Protein AF-A0A2U8I4W7-F1 (afdb_monomer)

Secondary structure (DSSP, 8-state):
--------------TTTTS---TT-TTPPTTPEEEEEEPPPP-PPP----SS---------EEEEEE------------HHHHHHHHTTT-HHHHHHHHHHHHHHHHHHHHHHHHHHGGGG-SEE-S-TTSPTT-STT--HHHHHHHHHHHHTT--SSS-EEEE-HHHHHHHHHH-GGGG-HHHHS-SHHHHT----EETTEEEEE-S-PPEE-----BSEEE--TT-B-TT--EEEEES-BS---TT-EEEETT---EEEEEEE-SSEEEEPTT--SS-B-TTPEEEE---EE--EE-

pLDDT: mean 70.66, std 13.94, range [36.38, 92.31]

Nearest PDB structures (foldseek):
  5l35-assembly1_A  TM=6.860E-01  e=3.689E-09  Lederbergvirus Sf6
  8e16-assembly1_I  TM=5.896E-01  e=6.951E-08  Mycobacterium virus Che8
  8eld-assembly1_A  TM=4.792E-01  e=1.246E-02  Shigella phage Buco

Organism: NCBI:txid1878942

Foldseek 3Di:
DDPDPDDPDAFFQFLVVLDDDDPPPPDDDAFDWDWDWDFDDDDDDDDDDDPDDDPPPDTDTDTDTDGNHDDDFDDDDDDPVNCVVVVVVVCSVVVSVVSVVVRVRVVSLVVSLVSLVCLLQDWFDDDAAPDQPLQAALDPVSVVVVVVVCVVVVHDLAAKEWEHEPRNLCSCLPRNCQCCPCVRVVDNCCVPVVQDQDDPNYGYGYGPSWDKDFFWPKDFKFFADAVFAAAQDFKTFIADIDTDGARQWWKDWPPDPTIWGFSGDDRTITGTHPSHHPHTGHGRTTMDTSGIHTDIDMD

Solvent-accessible surface area (backbone atoms only — not comparable to full-atom values): 17692 Å² total; per-residue (Å²): 136,88,91,69,93,73,75,86,78,75,80,49,64,22,51,65,81,60,51,90,77,75,87,81,71,76,83,69,55,86,74,34,74,46,72,45,81,42,80,61,86,83,81,89,74,84,88,73,94,65,100,62,82,78,91,74,82,81,73,75,72,44,66,48,74,46,61,50,85,79,87,87,81,72,89,86,86,83,55,75,65,57,49,53,64,40,42,79,72,72,44,41,71,56,54,53,52,51,50,50,52,49,39,52,46,54,53,53,52,49,52,22,32,54,58,35,62,51,58,47,74,38,39,65,61,83,86,55,56,78,55,64,57,45,74,51,70,71,52,62,58,71,58,54,52,54,48,48,56,37,54,78,70,66,49,76,88,67,84,28,27,33,32,34,36,68,68,32,49,47,23,45,77,73,32,36,62,63,60,58,36,44,92,76,51,76,46,59,52,47,69,76,69,67,51,65,60,73,54,101,66,27,42,50,30,51,21,71,35,50,39,71,45,80,41,56,65,40,44,66,28,22,31,60,38,93,89,36,48,50,60,48,50,34,77,44,38,32,39,89,44,45,74,42,63,44,64,51,28,46,39,32,42,67,97,51,93,64,39,37,21,22,53,38,52,58,95,48,34,40,28,42,23,68,75,32,36,88,56,67,40,56,52,65,33,44,46,41,63,62,55,43,38,69,55,61,49,74,85

Sequence (299 aa):
MYTALDSVSREQVGFIPAVARNSKAEAAALDQNITAPVAPIDKTVDIVPGPTAAGSAEQTISTVEVKISKSKMAPVQWNGEEQLAVGSAGTYNLLLADQFKQAFRALANAVDRDLGALYTGSARAVGKAGSTPFGVKEDLADFADARRVLEDNGAPTTDLQMVLGSAAISNIRGKQSVLFKVNEAGSEALLREGTIGRIEGFNLHNSAGIKRVTAGTGSGFLVNKAGGYQIGDQLIAVDTGSGTINRGDIVTFTGDTHQYVVAAASASTITLSAPGLLQDLADNTAVTLVGHYGCSRIN

Mean predicted aligned error: 13.29 Å

Radius of gyration: 24.77 Å; Cα contacts (8 Å, |Δi|>4): 488; chains: 1; bounding box: 86×57×62 Å

Structure (mmCIF, N/CA/C/O backbone):
data_AF-A0A2U8I4W7-F1
#
_entry.id   AF-A0A2U8I4W7-F1
#
loop_
_atom_site.group_PDB
_atom_site.id
_atom_site.type_symbol
_atom_site.label_atom_id
_atom_site.label_alt_id
_atom_site.label_comp_id
_atom_site.label_asym_id
_atom_site.label_entity_id
_atom_site.label_seq_id
_atom_site.pdbx_PDB_ins_code
_atom_site.Cartn_x
_atom_site.Cartn_y
_atom_site.Cartn_z
_atom_site.occupancy
_atom_site.B_iso_or_equiv
_atom_site.auth_seq_id
_atom_site.auth_comp_id
_atom_site.auth_asym_id
_atom_site.auth_atom_id
_atom_site.pdbx_PDB_model_num
ATOM 1 N N . MET A 1 1 ? -28.029 -0.744 36.571 1.00 40.97 1 MET A N 1
ATOM 2 C CA . MET A 1 1 ? -27.186 -1.485 35.606 1.00 40.97 1 MET A CA 1
ATOM 3 C C . MET A 1 1 ? -28.063 -1.813 34.404 1.00 40.97 1 MET A C 1
ATOM 5 O O . MET A 1 1 ? -29.118 -2.383 34.629 1.00 40.97 1 MET A O 1
ATOM 9 N N . TYR A 1 2 ? -27.649 -1.397 33.198 1.00 40.69 2 TYR A N 1
ATOM 10 C CA . TYR A 1 2 ? -28.383 -1.394 31.910 1.00 40.69 2 TYR A CA 1
ATOM 11 C C . TYR A 1 2 ? -29.513 -0.355 31.756 1.00 40.69 2 TYR A C 1
ATOM 13 O O . TYR A 1 2 ? -30.685 -0.666 31.918 1.00 40.69 2 TYR A O 1
ATOM 21 N N . THR A 1 3 ? -29.159 0.882 31.388 1.00 39.00 3 THR A N 1
ATOM 22 C CA . THR A 1 3 ? -30.110 1.926 30.931 1.00 39.00 3 THR A CA 1
ATOM 23 C C . THR A 1 3 ? -29.697 2.613 29.620 1.00 39.00 3 THR A C 1
ATOM 25 O O . THR A 1 3 ? -30.318 3.594 29.229 1.00 39.00 3 THR A O 1
ATOM 28 N N . ALA A 1 4 ? -28.695 2.096 28.900 1.00 36.38 4 ALA A N 1
ATOM 29 C CA . ALA A 1 4 ? -28.370 2.546 27.545 1.00 36.38 4 ALA A CA 1
ATOM 30 C C . ALA A 1 4 ? -28.586 1.380 26.573 1.00 36.38 4 ALA A C 1
ATOM 32 O O . ALA A 1 4 ? -27.904 0.361 26.668 1.00 36.38 4 ALA A O 1
ATOM 33 N N . LEU A 1 5 ? -29.576 1.522 25.688 1.00 48.53 5 LEU A N 1
ATOM 34 C CA . LEU A 1 5 ? -29.870 0.571 24.610 1.00 48.53 5 LEU A CA 1
ATOM 35 C C . LEU A 1 5 ? -28.950 0.788 23.392 1.00 48.53 5 LEU A C 1
ATOM 37 O O . LEU A 1 5 ? -28.883 -0.068 22.516 1.00 48.53 5 LEU A O 1
ATOM 41 N N . ASP A 1 6 ? -28.232 1.915 23.353 1.00 42.38 6 ASP A N 1
ATOM 42 C CA . ASP A 1 6 ? -27.241 2.230 22.330 1.00 42.38 6 ASP A CA 1
ATOM 43 C C . ASP A 1 6 ? -25.829 1.946 22.861 1.00 42.38 6 ASP A C 1
ATOM 45 O O . ASP A 1 6 ? -25.318 2.613 23.764 1.00 42.38 6 ASP A O 1
ATOM 49 N N . SER A 1 7 ? -25.196 0.908 22.319 1.00 55.62 7 SER A N 1
ATOM 50 C CA . SER A 1 7 ? -23.764 0.700 22.482 1.00 55.62 7 SER A CA 1
ATOM 51 C C . SER A 1 7 ? -23.064 1.292 21.268 1.00 55.62 7 SER A C 1
ATOM 53 O O . SER A 1 7 ? -23.144 0.737 20.169 1.00 55.62 7 SER A O 1
ATOM 55 N N . VAL A 1 8 ? -22.323 2.380 21.476 1.00 55.31 8 VAL A N 1
ATOM 56 C CA . VAL A 1 8 ? -21.451 2.947 20.446 1.00 55.31 8 VAL A CA 1
ATOM 57 C C . VAL A 1 8 ? -20.443 1.884 20.010 1.00 55.31 8 VAL A C 1
ATOM 59 O O . VAL A 1 8 ? -19.462 1.606 20.701 1.00 55.31 8 VAL A O 1
ATOM 62 N N . SER A 1 9 ? -20.704 1.269 18.856 1.00 55.84 9 SER A N 1
ATOM 63 C CA . SER A 1 9 ? -19.792 0.302 18.246 1.00 55.84 9 SER A CA 1
ATOM 64 C C . SER A 1 9 ? -18.458 0.981 17.924 1.00 55.84 9 SER A C 1
ATOM 66 O O . SER A 1 9 ? -18.394 2.202 17.786 1.00 55.84 9 SER A O 1
ATOM 68 N N . ARG A 1 10 ? -17.370 0.224 17.811 1.00 55.88 10 ARG A N 1
ATOM 69 C CA . ARG A 1 10 ? -16.065 0.743 17.386 1.00 55.88 10 ARG A CA 1
ATOM 70 C C . ARG A 1 10 ? -15.630 -0.020 16.150 1.00 55.88 10 ARG A C 1
ATOM 72 O O . ARG A 1 10 ? -15.752 -1.239 16.099 1.00 55.88 10 ARG A O 1
ATOM 79 N N . GLU A 1 11 ? -15.133 0.709 15.159 1.00 70.25 11 GLU A N 1
ATOM 80 C CA . GLU A 1 11 ? -14.482 0.085 14.012 1.00 70.25 11 GLU A CA 1
ATOM 81 C C . GLU A 1 11 ? -13.153 -0.543 14.427 1.00 70.25 11 GLU A C 1
ATOM 83 O O . GLU A 1 11 ? -12.526 -0.145 15.413 1.00 70.25 11 GLU A O 1
ATOM 88 N N . GLN A 1 12 ? -12.735 -1.550 13.666 1.00 72.00 12 GLN A N 1
ATOM 89 C CA . GLN A 1 12 ? -11.459 -2.212 13.878 1.00 72.00 12 GLN A CA 1
ATOM 90 C C . GLN A 1 12 ? -10.326 -1.297 13.400 1.00 72.00 12 GLN A C 1
ATOM 92 O O . GLN A 1 12 ? -10.304 -0.901 12.235 1.00 72.00 12 GLN A O 1
ATOM 97 N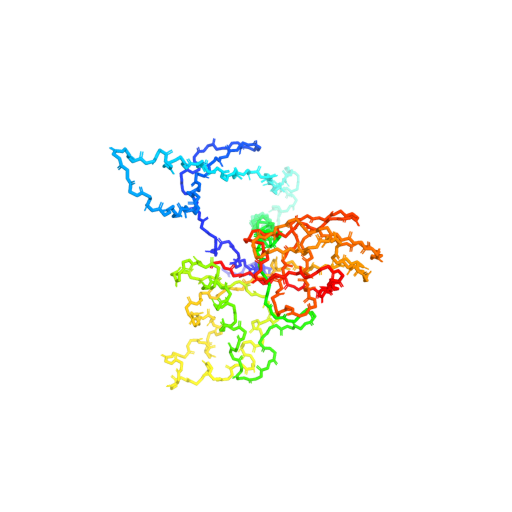 N . VAL A 1 13 ? -9.412 -0.965 14.316 1.00 68.25 13 VAL A N 1
ATOM 98 C CA . VAL A 1 13 ? -8.266 -0.067 14.099 1.00 68.25 13 VAL A CA 1
ATOM 99 C C . VAL A 1 13 ? -6.959 -0.855 14.175 1.00 68.25 13 VAL A C 1
ATOM 101 O O . VAL A 1 13 ? -6.286 -0.910 15.203 1.00 68.25 13 VAL A O 1
ATOM 104 N N . GLY A 1 14 ? -6.652 -1.560 13.090 1.00 63.97 14 GLY A N 1
ATOM 105 C CA . GLY A 1 14 ? -5.500 -2.456 12.996 1.00 63.97 14 GLY A CA 1
ATOM 106 C C . GLY A 1 14 ? -4.181 -1.770 12.643 1.00 63.97 14 GLY A C 1
ATOM 107 O O . GLY A 1 14 ? -3.133 -2.351 12.901 1.00 63.97 14 GLY A O 1
ATOM 108 N N . PHE A 1 15 ? -4.196 -0.549 12.092 1.00 67.62 15 PHE A N 1
ATOM 109 C CA . PHE A 1 15 ? -2.955 0.134 11.703 1.00 67.62 15 PHE A CA 1
ATOM 110 C C . PHE A 1 15 ? -2.235 0.766 12.894 1.00 67.62 15 PHE A C 1
ATOM 112 O O . PHE A 1 15 ? -1.010 0.792 12.919 1.00 67.62 15 PHE A O 1
ATOM 119 N N . ILE A 1 16 ? -2.978 1.257 13.890 1.00 72.12 16 ILE A N 1
ATOM 120 C CA . ILE A 1 16 ? -2.414 1.909 15.084 1.00 72.12 16 ILE A CA 1
ATOM 121 C C . ILE A 1 16 ? -1.454 0.997 15.876 1.00 72.12 16 ILE A C 1
ATOM 123 O O . ILE A 1 16 ? -0.369 1.466 16.215 1.00 72.12 16 ILE A O 1
ATOM 127 N N . PRO A 1 17 ? -1.788 -0.272 16.191 1.00 68.50 17 PRO A N 1
ATOM 128 C CA . PRO A 1 17 ? -0.852 -1.155 16.892 1.00 68.50 17 PRO A CA 1
ATOM 129 C C . PRO A 1 17 ? 0.301 -1.652 16.006 1.00 68.50 17 PRO A C 1
ATOM 131 O O . PRO A 1 17 ? 1.320 -2.076 16.538 1.00 68.50 17 PRO A O 1
ATOM 134 N N . ALA A 1 18 ? 0.155 -1.594 14.680 1.00 61.97 18 ALA A N 1
ATOM 135 C CA . ALA A 1 18 ? 1.111 -2.154 13.724 1.00 61.97 18 ALA A CA 1
ATOM 136 C C . ALA A 1 18 ? 2.263 -1.198 13.351 1.00 61.97 18 ALA A C 1
ATOM 138 O O . ALA A 1 18 ? 3.123 -1.559 12.549 1.00 61.97 18 ALA A O 1
ATOM 139 N N . VAL A 1 19 ? 2.285 0.027 13.888 1.00 63.94 19 VAL A N 1
ATOM 140 C CA . VAL A 1 19 ? 3.327 1.023 13.595 1.00 63.94 19 VAL A CA 1
ATOM 141 C C . VAL A 1 19 ? 4.278 1.218 14.772 1.00 63.94 19 VAL A C 1
ATOM 143 O O . VAL A 1 19 ? 3.863 1.315 15.927 1.00 63.94 19 VAL A O 1
ATOM 146 N N . ALA A 1 20 ? 5.572 1.338 14.472 1.00 62.62 20 ALA A N 1
ATOM 147 C CA . ALA A 1 20 ? 6.575 1.682 15.469 1.00 62.62 20 ALA A CA 1
ATOM 148 C C . ALA A 1 20 ? 6.351 3.115 15.976 1.00 62.62 20 ALA A C 1
ATOM 150 O O . ALA A 1 20 ? 6.244 4.066 15.197 1.00 62.62 20 ALA A O 1
ATOM 151 N N . ARG A 1 21 ? 6.300 3.282 17.299 1.00 58.09 21 ARG A N 1
ATOM 152 C CA . ARG A 1 21 ? 6.176 4.590 17.944 1.00 58.09 21 ARG A CA 1
ATOM 153 C C . ARG A 1 21 ? 7.542 5.036 18.445 1.00 58.09 21 ARG A C 1
ATOM 155 O O . ARG A 1 21 ? 8.147 4.363 19.272 1.00 58.09 21 ARG A O 1
ATOM 162 N N . ASN A 1 22 ? 8.001 6.201 17.997 1.00 51.44 22 ASN A N 1
ATOM 163 C CA . ASN A 1 22 ? 9.161 6.834 18.611 1.00 51.44 22 ASN A CA 1
ATOM 164 C C . ASN A 1 22 ? 8.732 7.562 19.896 1.00 51.44 22 ASN A C 1
ATOM 166 O O . ASN A 1 22 ? 8.016 8.562 19.850 1.00 51.44 22 ASN A O 1
ATOM 170 N N . SER A 1 23 ? 9.164 7.044 21.045 1.00 48.84 23 SER A N 1
ATOM 171 C CA . SER A 1 23 ? 8.833 7.574 22.374 1.00 48.84 23 SER A CA 1
ATOM 172 C C . SER A 1 23 ? 9.604 8.847 22.752 1.00 48.84 23 SER A C 1
ATOM 174 O O . SER A 1 23 ? 9.233 9.484 23.728 1.00 48.84 23 SER A O 1
ATOM 176 N N . LYS A 1 24 ? 10.648 9.232 21.998 1.00 45.81 24 LYS A N 1
ATOM 177 C CA . LYS A 1 24 ? 11.454 10.451 22.231 1.00 45.81 24 LYS A CA 1
ATOM 178 C C . LYS A 1 24 ? 10.984 11.675 21.434 1.00 45.81 24 LYS A C 1
ATOM 180 O O . LYS A 1 24 ? 11.673 12.688 21.408 1.00 45.81 24 LYS A O 1
ATOM 185 N N . ALA A 1 25 ? 9.822 11.605 20.783 1.00 44.88 25 ALA A N 1
ATOM 186 C CA . ALA A 1 25 ? 9.185 12.736 20.101 1.00 44.88 25 ALA A CA 1
ATOM 187 C C . ALA A 1 25 ? 8.557 13.732 21.103 1.00 44.88 25 ALA A C 1
ATOM 189 O O . ALA A 1 25 ? 7.391 14.115 20.985 1.00 44.88 25 ALA A O 1
ATOM 190 N N . GLU A 1 26 ? 9.310 14.101 22.137 1.00 40.00 26 GLU A N 1
ATOM 191 C CA . GLU A 1 26 ? 8.900 15.074 23.139 1.00 40.00 26 GLU A CA 1
ATOM 192 C C . GLU A 1 26 ? 8.938 16.475 22.508 1.00 40.00 26 GLU A C 1
ATOM 194 O O . GLU A 1 26 ? 9.992 16.984 22.141 1.00 40.00 26 GLU A O 1
ATOM 199 N N . ALA A 1 27 ? 7.751 17.079 22.385 1.00 43.97 27 ALA A N 1
ATOM 200 C CA . ALA A 1 27 ? 7.509 18.493 22.086 1.00 43.97 27 ALA A CA 1
ATOM 201 C C . ALA A 1 27 ? 7.733 18.999 20.643 1.00 43.97 27 ALA A C 1
ATOM 203 O O . ALA A 1 27 ? 8.258 20.094 20.457 1.00 43.97 27 ALA A O 1
ATOM 204 N N . ALA A 1 28 ? 7.234 18.292 19.623 1.00 39.75 28 ALA A N 1
ATOM 205 C CA . ALA A 1 28 ? 6.975 18.937 18.329 1.00 39.75 28 ALA A CA 1
ATOM 206 C C . ALA A 1 28 ? 5.557 19.532 18.280 1.00 39.75 28 ALA A C 1
ATOM 208 O O . ALA A 1 28 ? 4.570 18.834 18.525 1.00 39.75 28 ALA A O 1
ATOM 209 N N . ALA A 1 29 ? 5.450 20.823 17.964 1.00 45.12 29 ALA A N 1
ATOM 210 C CA . ALA A 1 29 ? 4.186 21.486 17.642 1.00 45.12 29 ALA A CA 1
ATOM 211 C C . ALA A 1 29 ? 3.685 21.090 16.234 1.00 45.12 29 ALA A C 1
ATOM 213 O O . ALA A 1 29 ? 4.406 20.460 15.457 1.00 45.12 29 ALA A O 1
ATOM 214 N N . LEU A 1 30 ? 2.443 21.460 15.893 1.00 46.28 30 LEU A N 1
ATOM 215 C CA . LEU A 1 30 ? 1.920 21.317 14.526 1.00 46.28 30 LEU A CA 1
ATOM 216 C C . LEU A 1 30 ? 2.901 21.975 13.530 1.00 46.28 30 LEU A C 1
ATOM 218 O O . LEU A 1 30 ? 3.386 23.070 13.803 1.00 46.28 30 LEU A O 1
ATOM 222 N N . ASP A 1 31 ? 3.213 21.286 12.427 1.00 47.22 31 ASP A N 1
ATOM 223 C CA . ASP A 1 31 ? 4.189 21.693 11.396 1.00 47.22 31 ASP A CA 1
ATOM 224 C C . ASP A 1 31 ? 5.680 21.717 11.799 1.00 47.22 31 ASP A C 1
ATOM 226 O O . ASP A 1 31 ? 6.516 22.188 11.027 1.00 47.22 31 ASP A O 1
ATOM 230 N N . GLN A 1 32 ? 6.067 21.165 12.955 1.00 44.25 32 GLN A N 1
ATOM 231 C CA . GLN A 1 32 ? 7.488 20.982 13.273 1.00 44.25 32 GLN A CA 1
ATOM 232 C C . GLN A 1 32 ? 8.044 19.667 12.711 1.00 44.25 32 GLN A C 1
ATOM 234 O O . GLN A 1 32 ? 7.447 18.596 12.859 1.00 44.25 32 GLN A O 1
ATOM 239 N N . ASN A 1 33 ? 9.215 19.759 12.074 1.00 47.91 33 ASN A N 1
ATOM 240 C CA . ASN A 1 33 ? 9.959 18.613 11.562 1.00 47.91 33 ASN A CA 1
ATOM 241 C C . ASN A 1 33 ? 10.746 17.973 12.715 1.00 47.91 33 ASN A C 1
ATOM 243 O O . ASN A 1 33 ? 11.623 18.609 13.297 1.00 47.91 33 ASN A O 1
ATOM 247 N N . ILE A 1 34 ? 10.474 16.706 13.015 1.00 49.38 34 ILE A N 1
ATOM 248 C CA . ILE A 1 34 ? 11.351 15.857 13.822 1.00 49.38 34 ILE A CA 1
ATOM 249 C C . ILE A 1 34 ? 12.189 15.045 12.843 1.00 49.38 34 ILE A C 1
ATOM 251 O O . ILE A 1 34 ? 11.647 14.283 12.047 1.00 49.38 34 ILE A O 1
ATOM 255 N N . THR A 1 35 ? 13.506 15.184 12.870 1.00 48.19 35 THR A N 1
ATOM 256 C CA . THR A 1 35 ? 14.384 14.382 12.016 1.00 48.19 35 THR A CA 1
ATOM 257 C C . THR A 1 35 ? 14.712 13.058 12.701 1.00 48.19 35 THR A C 1
ATOM 259 O O . THR A 1 35 ? 15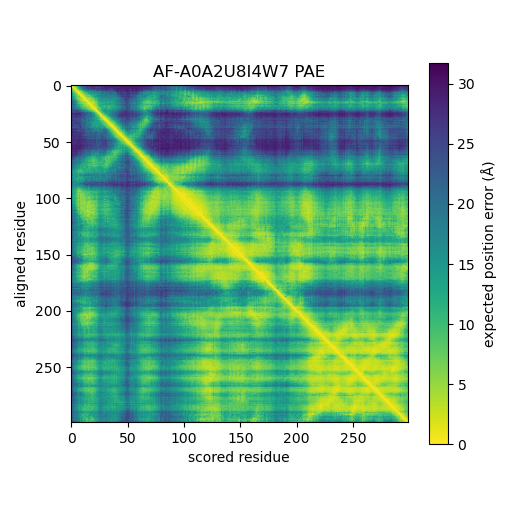.195 13.021 13.831 1.00 48.19 35 THR A O 1
ATOM 262 N N . ALA A 1 36 ? 14.446 11.948 12.016 1.00 50.12 36 ALA A N 1
ATOM 263 C CA . ALA A 1 36 ? 14.997 10.647 12.367 1.00 50.12 36 ALA A CA 1
ATOM 264 C C . ALA A 1 36 ? 16.206 10.391 11.451 1.00 50.12 36 ALA A C 1
ATOM 266 O O . ALA A 1 36 ? 16.032 10.357 10.229 1.00 50.12 36 ALA A O 1
ATOM 267 N N . PRO A 1 37 ? 17.432 10.257 11.986 1.00 41.72 37 PRO A N 1
ATOM 268 C CA . PRO A 1 37 ? 18.575 9.885 11.165 1.00 41.72 37 PRO A CA 1
ATOM 269 C C . PRO A 1 37 ? 18.388 8.444 10.683 1.00 41.72 37 PRO A C 1
ATOM 271 O O . PRO A 1 37 ? 18.165 7.541 11.490 1.00 41.72 37 PRO A O 1
ATOM 274 N N . VAL A 1 38 ? 18.470 8.232 9.372 1.00 51.38 38 VAL A N 1
ATOM 275 C CA . VAL A 1 38 ? 18.498 6.898 8.769 1.00 51.38 38 VAL A CA 1
ATOM 276 C C . VAL A 1 38 ? 19.892 6.699 8.197 1.00 51.38 38 VAL A C 1
ATOM 278 O O . VAL A 1 38 ? 20.363 7.492 7.380 1.00 51.38 38 VAL A O 1
ATOM 281 N N . ALA A 1 39 ? 20.577 5.657 8.663 1.00 37.78 39 ALA A N 1
ATOM 282 C CA . ALA A 1 39 ? 21.879 5.303 8.123 1.00 37.78 39 ALA A CA 1
ATOM 283 C C . ALA A 1 39 ? 21.709 4.870 6.652 1.00 37.78 39 ALA A C 1
ATOM 285 O O . ALA A 1 39 ? 20.831 4.049 6.368 1.00 37.78 39 ALA A O 1
ATOM 286 N N . PRO A 1 40 ? 22.484 5.429 5.708 1.00 43.12 40 PRO A N 1
ATOM 287 C CA . PRO A 1 40 ? 22.439 4.999 4.317 1.00 43.12 40 PRO A CA 1
ATOM 288 C C . PRO A 1 40 ? 22.964 3.562 4.177 1.00 43.12 40 PRO A C 1
ATOM 290 O O . PRO A 1 40 ? 23.726 3.081 5.014 1.00 43.12 40 PRO A O 1
ATOM 293 N N . ILE A 1 41 ? 22.575 2.888 3.092 1.00 46.62 41 ILE A N 1
ATOM 294 C CA . ILE A 1 41 ? 23.180 1.613 2.684 1.00 46.62 41 ILE A CA 1
ATOM 295 C C . ILE A 1 41 ? 24.657 1.877 2.366 1.00 46.62 41 ILE A C 1
ATOM 297 O O . ILE A 1 41 ? 24.966 2.767 1.569 1.00 46.62 41 ILE A O 1
ATOM 301 N N . ASP A 1 42 ? 25.556 1.127 3.002 1.00 37.69 42 ASP A N 1
ATOM 302 C CA . ASP A 1 42 ? 26.995 1.302 2.827 1.00 37.69 42 ASP A CA 1
ATOM 303 C C . ASP A 1 42 ? 27.444 0.805 1.445 1.00 37.69 42 ASP A C 1
ATOM 305 O O . ASP A 1 42 ? 26.964 -0.222 0.955 1.00 37.69 42 ASP A O 1
ATOM 309 N N . LYS A 1 43 ? 28.360 1.532 0.798 1.00 40.81 43 LYS A N 1
ATOM 310 C CA . LYS A 1 43 ? 28.938 1.123 -0.489 1.00 40.81 43 LYS A CA 1
ATOM 311 C C . LYS A 1 43 ? 30.306 0.511 -0.237 1.00 40.81 43 LYS A C 1
ATOM 313 O O . LYS A 1 43 ? 31.234 1.202 0.171 1.00 40.81 43 LYS A O 1
ATOM 318 N N . THR A 1 44 ? 30.452 -0.775 -0.529 1.00 43.69 44 THR A N 1
ATOM 319 C CA . THR A 1 44 ? 31.762 -1.429 -0.526 1.00 43.69 44 THR A CA 1
ATOM 320 C C . THR A 1 44 ? 32.592 -0.910 -1.698 1.00 43.69 44 THR A C 1
ATOM 322 O O . THR A 1 44 ? 32.131 -0.944 -2.838 1.00 43.69 44 THR A O 1
ATOM 325 N N . VAL A 1 45 ? 33.810 -0.440 -1.430 1.00 45.25 45 VAL A N 1
ATOM 326 C CA . VAL A 1 45 ? 34.800 -0.120 -2.468 1.00 45.25 45 VAL A CA 1
ATOM 327 C C . VAL A 1 45 ? 35.843 -1.228 -2.542 1.00 45.25 45 VAL A C 1
ATOM 329 O O . VAL A 1 45 ? 36.246 -1.774 -1.513 1.00 45.25 45 VAL A O 1
ATOM 332 N N . ASP A 1 46 ? 36.300 -1.547 -3.749 1.00 49.62 46 ASP A N 1
ATOM 333 C CA . ASP A 1 46 ? 37.403 -2.485 -3.934 1.00 49.62 46 ASP A CA 1
ATOM 334 C C . ASP A 1 46 ? 38.713 -1.873 -3.419 1.00 49.62 46 ASP A C 1
ATOM 336 O O . ASP A 1 46 ? 39.041 -0.715 -3.697 1.00 49.62 46 ASP A O 1
ATOM 340 N N . ILE A 1 47 ? 39.488 -2.655 -2.666 1.00 54.50 47 ILE A N 1
ATOM 341 C CA . ILE A 1 47 ? 40.786 -2.214 -2.149 1.00 54.50 47 ILE A CA 1
ATOM 342 C C . ILE A 1 47 ? 41.809 -2.268 -3.288 1.00 54.50 47 ILE A C 1
ATOM 344 O O . ILE A 1 47 ? 42.247 -3.345 -3.691 1.00 54.50 47 ILE A O 1
ATOM 348 N N . VAL A 1 48 ? 42.244 -1.104 -3.771 1.00 54.91 48 VAL A N 1
ATOM 349 C CA . VAL A 1 48 ? 43.419 -0.994 -4.648 1.00 54.91 48 VAL A CA 1
ATOM 350 C C . VAL A 1 48 ? 44.681 -0.924 -3.771 1.00 54.91 48 VAL A C 1
ATOM 352 O O . VAL A 1 48 ? 44.749 -0.056 -2.897 1.00 54.91 48 VAL A O 1
ATOM 355 N N . PRO A 1 49 ? 45.694 -1.797 -3.957 1.00 45.16 49 PRO A N 1
ATOM 356 C CA . PRO A 1 49 ? 46.924 -1.752 -3.166 1.00 45.16 49 PRO A CA 1
ATOM 357 C C . PRO A 1 49 ? 47.673 -0.418 -3.331 1.00 45.16 49 PRO A C 1
ATOM 359 O O . PRO A 1 49 ? 48.057 -0.046 -4.439 1.00 45.16 49 PRO A O 1
ATOM 362 N N . GLY A 1 50 ? 47.921 0.287 -2.225 1.00 61.75 50 GLY A N 1
ATOM 363 C CA . GLY A 1 50 ? 48.649 1.558 -2.192 1.00 61.75 50 GLY A CA 1
ATOM 364 C C . GLY A 1 50 ? 49.080 1.943 -0.767 1.00 61.75 50 GLY A C 1
ATOM 365 O O . GLY A 1 50 ? 48.582 1.363 0.196 1.00 61.75 50 GLY A O 1
ATOM 366 N N . PRO A 1 51 ? 50.017 2.896 -0.599 1.00 51.44 51 PRO A N 1
ATOM 367 C CA . PRO A 1 51 ? 50.581 3.264 0.707 1.00 51.44 51 PRO A CA 1
ATOM 368 C C . PRO A 1 51 ? 49.643 4.102 1.597 1.00 51.44 51 PRO A C 1
ATOM 370 O O . PRO A 1 51 ? 49.951 4.327 2.765 1.00 51.44 51 PRO A O 1
ATOM 373 N N . THR A 1 52 ? 48.506 4.563 1.074 1.00 52.91 52 THR A N 1
ATOM 374 C CA . THR A 1 52 ? 47.477 5.306 1.814 1.00 52.91 52 THR A CA 1
ATOM 375 C C . THR A 1 52 ? 46.111 4.678 1.577 1.00 52.91 52 THR A C 1
ATOM 377 O O . THR A 1 52 ? 45.773 4.353 0.440 1.00 52.91 52 THR A O 1
ATOM 380 N N . ALA A 1 53 ? 45.310 4.537 2.638 1.00 50.47 53 ALA A N 1
ATOM 381 C CA . ALA A 1 53 ? 43.907 4.164 2.504 1.00 50.47 53 ALA A CA 1
ATOM 382 C C . ALA A 1 53 ? 43.189 5.223 1.653 1.00 50.47 53 ALA A C 1
ATOM 384 O O . ALA A 1 53 ? 43.326 6.421 1.915 1.00 50.47 53 ALA A O 1
ATOM 385 N N . ALA A 1 54 ? 42.455 4.797 0.624 1.00 55.59 54 ALA A N 1
ATOM 386 C CA . ALA A 1 54 ? 41.603 5.705 -0.131 1.00 55.59 54 ALA A CA 1
ATOM 387 C C . ALA A 1 54 ? 40.580 6.327 0.837 1.00 55.59 54 ALA A C 1
ATOM 389 O O . ALA A 1 54 ? 39.923 5.614 1.592 1.00 55.59 54 ALA A O 1
ATOM 390 N N . GLY A 1 55 ? 40.484 7.658 0.867 1.00 48.09 55 GLY A N 1
ATOM 391 C CA . GLY A 1 55 ? 39.552 8.399 1.722 1.00 48.09 55 GLY A CA 1
ATOM 392 C C . GLY A 1 55 ? 38.109 8.281 1.231 1.00 48.09 55 GLY A C 1
ATOM 393 O O . GLY A 1 55 ? 37.533 9.264 0.790 1.00 48.09 55 GLY A O 1
ATOM 394 N N . SER A 1 56 ? 37.541 7.078 1.258 1.00 51.19 56 SER A N 1
ATOM 395 C CA . SER A 1 56 ? 36.216 6.751 0.711 1.00 51.19 56 SER A CA 1
ATOM 396 C C . SER A 1 56 ? 35.158 6.476 1.788 1.00 51.19 56 SER A C 1
ATOM 398 O O . SER A 1 56 ? 34.118 5.902 1.491 1.00 51.19 56 SER A O 1
ATOM 400 N N . ALA A 1 57 ? 35.405 6.882 3.037 1.00 48.81 57 ALA A N 1
ATOM 401 C CA . ALA A 1 57 ? 34.506 6.662 4.178 1.00 48.81 57 ALA A CA 1
ATOM 402 C C . ALA A 1 57 ? 33.448 7.773 4.371 1.00 48.81 57 ALA A C 1
ATOM 404 O O . ALA A 1 57 ? 32.858 7.892 5.445 1.00 48.81 57 ALA A O 1
ATOM 405 N N . GLU A 1 58 ? 33.220 8.622 3.367 1.00 46.50 58 GLU A N 1
ATOM 406 C CA . GLU A 1 58 ? 32.210 9.678 3.446 1.00 46.50 58 GLU A CA 1
ATOM 407 C C . GLU A 1 58 ? 30.805 9.084 3.283 1.00 46.50 58 GLU A C 1
ATOM 409 O O . GLU A 1 58 ? 30.335 8.818 2.178 1.00 46.50 58 GLU A O 1
ATOM 414 N N . GLN A 1 59 ? 30.110 8.887 4.403 1.00 42.47 59 GLN A N 1
ATOM 415 C CA . GLN A 1 59 ? 28.689 8.558 4.409 1.00 42.47 59 GLN A CA 1
ATOM 416 C C . GLN A 1 59 ? 27.871 9.834 4.613 1.00 42.47 59 GLN A C 1
ATOM 418 O O . GLN A 1 59 ? 27.938 10.481 5.658 1.00 42.47 59 GLN A O 1
ATOM 423 N N . THR A 1 60 ? 27.054 10.192 3.622 1.00 46.00 60 THR A N 1
ATOM 424 C CA . THR A 1 60 ? 26.033 11.228 3.814 1.00 46.00 60 THR A CA 1
ATOM 425 C C . THR A 1 60 ? 24.872 10.610 4.588 1.00 46.00 60 THR A C 1
ATOM 427 O O . THR A 1 60 ? 24.081 9.852 4.028 1.00 46.00 60 THR A O 1
ATOM 430 N N . ILE A 1 61 ? 24.777 10.906 5.885 1.00 50.78 61 ILE A N 1
ATOM 431 C CA . ILE A 1 61 ? 23.661 10.457 6.725 1.00 50.78 61 ILE A CA 1
ATOM 432 C C . ILE A 1 61 ? 22.396 11.184 6.262 1.00 50.78 61 ILE A C 1
ATOM 434 O O . ILE A 1 61 ? 22.277 12.400 6.413 1.00 50.78 61 ILE A O 1
ATOM 438 N N . SER A 1 62 ? 21.456 10.439 5.682 1.00 47.62 62 SER A N 1
ATOM 439 C CA . SER A 1 62 ? 20.159 10.982 5.287 1.00 47.62 62 SER A CA 1
ATOM 440 C C . SER A 1 62 ? 19.265 11.141 6.518 1.00 47.62 62 SER A C 1
ATOM 442 O O . SER A 1 62 ? 19.255 10.307 7.426 1.00 47.62 62 SER A O 1
ATOM 444 N N . THR A 1 63 ? 18.501 12.226 6.568 1.00 45.00 63 THR A N 1
ATOM 445 C CA . THR A 1 63 ? 17.491 12.452 7.600 1.00 45.00 63 THR A CA 1
ATOM 446 C C . THR A 1 63 ? 16.108 12.243 7.001 1.00 45.00 63 THR A C 1
ATOM 448 O O . THR A 1 63 ? 15.751 12.835 5.984 1.00 45.00 63 THR A O 1
ATOM 451 N N . VAL A 1 64 ? 15.298 11.404 7.644 1.00 55.25 64 VAL A N 1
ATOM 452 C CA . VAL A 1 64 ? 13.869 11.309 7.341 1.00 55.25 64 VAL A CA 1
ATOM 453 C C . VAL A 1 64 ? 13.146 12.336 8.204 1.00 55.25 64 VAL A C 1
ATOM 455 O O . VAL A 1 64 ? 13.198 12.277 9.433 1.00 55.25 64 VAL A O 1
ATOM 458 N N . GLU A 1 65 ? 12.484 13.301 7.567 1.00 51.59 65 GLU A N 1
ATOM 459 C CA . GLU A 1 65 ? 11.638 14.273 8.262 1.00 51.59 65 GLU A CA 1
ATOM 460 C C . GLU A 1 65 ? 10.298 13.632 8.647 1.00 51.59 65 GLU A C 1
ATOM 462 O O . GLU A 1 65 ? 9.479 13.284 7.796 1.00 51.59 65 GLU A O 1
ATOM 467 N N . VAL A 1 66 ? 10.039 13.517 9.945 1.00 57.81 66 VAL A N 1
ATOM 468 C CA . VAL A 1 66 ? 8.731 13.180 10.509 1.00 57.81 66 VAL A CA 1
ATOM 469 C C . VAL A 1 66 ? 8.000 14.489 10.808 1.00 57.81 66 VAL A C 1
ATOM 471 O O . VAL A 1 66 ? 8.478 15.295 11.602 1.00 57.81 66 VAL A O 1
ATOM 474 N N . LYS A 1 67 ? 6.841 14.719 10.179 1.00 60.09 67 LYS A N 1
ATOM 475 C CA . LYS A 1 67 ? 6.021 15.930 10.383 1.00 60.09 67 LYS A CA 1
ATOM 476 C C . LYS A 1 67 ? 4.678 15.581 11.003 1.00 60.09 67 LYS A C 1
ATOM 478 O O . LYS A 1 67 ? 4.020 14.631 10.574 1.00 60.09 67 LYS A O 1
ATOM 483 N N . ILE A 1 68 ? 4.224 16.392 11.956 1.00 63.03 68 ILE A N 1
ATOM 484 C CA . ILE A 1 68 ? 2.828 16.357 12.403 1.00 63.03 68 ILE A CA 1
ATOM 485 C C . ILE A 1 68 ? 1.993 17.075 11.344 1.00 63.03 68 ILE A C 1
ATOM 487 O O . ILE A 1 68 ? 1.981 18.298 11.284 1.00 63.03 68 ILE A O 1
ATOM 491 N N . SER A 1 69 ? 1.309 16.306 10.497 1.00 62.31 69 SER A N 1
ATOM 492 C CA . SER A 1 69 ? 0.568 16.837 9.344 1.00 62.31 69 SER A CA 1
ATOM 493 C C . SER A 1 69 ? -0.845 17.323 9.675 1.00 62.31 69 SER A C 1
ATOM 495 O O . SER A 1 69 ? -1.416 18.113 8.925 1.00 62.31 69 SER A O 1
ATOM 497 N N . LYS A 1 70 ? -1.455 16.829 10.760 1.00 65.69 70 LYS A N 1
ATOM 498 C CA . LYS A 1 70 ? -2.831 17.171 11.145 1.00 65.69 70 LYS A CA 1
ATOM 499 C C . LYS A 1 70 ? -2.999 17.148 12.663 1.00 65.69 70 LYS A C 1
ATOM 501 O O . LYS A 1 70 ? -2.662 16.162 13.308 1.00 65.69 70 LYS A O 1
ATOM 506 N N . SER A 1 71 ? -3.621 18.194 13.206 1.00 67.88 71 SER A N 1
ATOM 507 C CA . SER A 1 71 ? -4.186 18.216 14.561 1.00 67.88 71 SER A CA 1
ATOM 508 C C . SER A 1 71 ? -5.704 18.371 14.460 1.00 67.88 71 SER A C 1
ATOM 510 O O . SER A 1 71 ? -6.199 19.206 13.697 1.00 67.88 71 SER A O 1
ATOM 512 N N . LYS A 1 72 ? -6.461 17.513 15.151 1.00 68.25 72 LYS A N 1
ATOM 513 C CA . LYS A 1 72 ? -7.928 17.454 15.070 1.00 68.25 72 LYS A CA 1
ATOM 514 C C . LYS A 1 72 ? -8.535 17.377 16.467 1.00 68.25 72 LYS A C 1
ATOM 516 O O . LYS A 1 72 ? -8.060 16.628 17.312 1.00 68.25 72 LYS A O 1
ATOM 521 N N . MET A 1 73 ? -9.621 18.119 16.665 1.00 67.94 73 MET A N 1
ATOM 522 C CA . MET A 1 73 ? -10.444 18.115 17.873 1.00 67.94 73 MET A CA 1
ATOM 523 C C . MET A 1 73 ? -11.890 17.805 17.484 1.00 67.94 73 MET A C 1
ATOM 525 O O . MET A 1 73 ? -12.376 18.313 16.474 1.00 67.94 73 MET A O 1
ATOM 529 N N . ALA A 1 74 ? -12.570 16.989 18.286 1.00 72.06 74 ALA A N 1
ATOM 530 C CA . ALA A 1 74 ? -14.007 16.761 18.186 1.00 72.06 74 ALA A CA 1
ATOM 531 C C . ALA A 1 74 ? -14.702 17.577 19.295 1.00 72.06 74 ALA A C 1
ATOM 533 O O . ALA A 1 74 ? -14.575 17.208 20.464 1.00 72.06 74 ALA A O 1
ATOM 534 N N . PRO A 1 75 ? -15.354 18.711 18.977 1.00 71.62 75 PRO A N 1
ATOM 535 C CA . PRO A 1 75 ? -15.986 19.545 19.991 1.00 71.62 75 PRO A CA 1
ATOM 536 C C . PRO A 1 75 ? -17.262 18.883 20.521 1.00 71.62 75 PRO A C 1
ATOM 538 O O . PRO A 1 75 ? -18.096 18.416 19.749 1.00 71.62 75 PRO A O 1
ATOM 541 N N . VAL A 1 76 ? -17.420 18.891 21.843 1.00 70.56 76 VAL A N 1
ATOM 542 C CA . VAL A 1 76 ? -18.668 18.557 22.539 1.00 70.56 76 VAL A CA 1
ATOM 543 C C . VAL A 1 76 ? -19.064 19.810 23.307 1.00 70.56 76 VAL A C 1
ATOM 545 O O . VAL A 1 76 ? -18.337 20.235 24.204 1.00 70.56 76 VAL A O 1
ATOM 548 N N . GLN A 1 77 ? -20.162 20.443 22.908 1.00 74.06 77 GLN A N 1
ATOM 549 C CA . GLN A 1 77 ? -20.642 21.685 23.508 1.00 74.06 77 GLN A CA 1
ATOM 550 C C . GLN A 1 77 ? -22.092 21.513 23.938 1.00 74.06 77 GLN A C 1
ATOM 552 O O . GLN A 1 77 ? -22.887 20.917 23.218 1.00 74.06 77 GLN A O 1
ATOM 557 N N . TRP A 1 78 ? -22.396 22.039 25.117 1.00 70.44 78 TRP A N 1
ATOM 558 C CA . TRP A 1 78 ? -23.721 22.044 25.716 1.00 70.44 78 TRP A CA 1
ATOM 559 C C . TRP A 1 78 ? -23.994 23.440 26.247 1.00 70.44 78 TRP A C 1
ATOM 561 O O . TRP A 1 78 ? -23.129 24.018 26.913 1.00 70.44 78 TRP A O 1
ATOM 571 N N . ASN A 1 79 ? -25.178 23.977 25.972 1.00 77.19 79 ASN A N 1
ATOM 572 C CA . ASN A 1 79 ? -25.642 25.185 26.642 1.00 77.19 79 ASN A CA 1
ATOM 573 C C . ASN A 1 79 ? -26.443 24.833 27.920 1.00 77.19 79 ASN A C 1
ATOM 575 O O . ASN A 1 79 ? -26.877 23.696 28.125 1.00 77.19 79 ASN A O 1
ATOM 579 N N . GLY A 1 80 ? -26.605 25.808 28.822 1.00 67.69 80 GLY A N 1
ATOM 580 C CA . GLY A 1 80 ? -27.269 25.585 30.115 1.00 67.69 80 GLY A CA 1
ATOM 581 C C . GLY A 1 80 ? -28.767 25.267 30.007 1.00 67.69 80 GLY A C 1
ATOM 582 O O . GLY A 1 80 ? 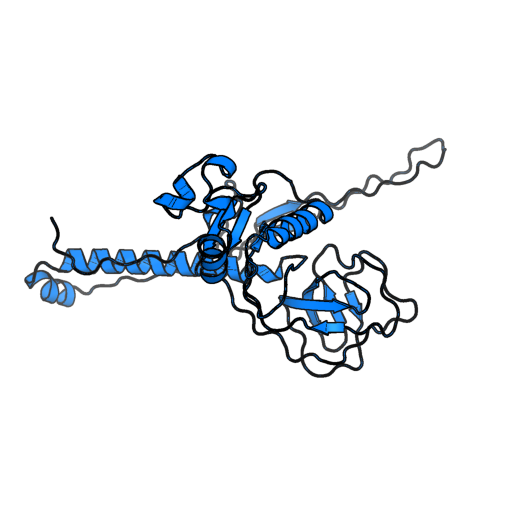-29.310 24.566 30.857 1.00 67.69 80 GLY A O 1
ATOM 583 N N . GLU A 1 81 ? -29.429 25.732 28.947 1.00 66.56 81 GLU A N 1
ATOM 584 C CA . GLU A 1 81 ? -30.855 25.487 28.693 1.00 66.56 81 GLU A CA 1
ATOM 585 C C . GLU A 1 81 ? -31.097 24.066 28.155 1.00 66.56 81 GLU A C 1
ATOM 587 O O . GLU A 1 81 ? -32.028 23.389 28.584 1.00 66.56 81 GLU A O 1
ATOM 592 N N . GLU A 1 82 ? -30.209 23.564 27.299 1.00 66.06 82 GLU A N 1
ATOM 593 C CA . GLU A 1 82 ? -30.165 22.190 26.788 1.00 66.06 82 GLU A CA 1
ATOM 594 C C . GLU A 1 82 ? -29.859 21.198 27.910 1.00 66.06 82 GLU A C 1
ATOM 596 O O . GLU A 1 82 ? -30.491 20.142 27.999 1.00 66.06 82 GLU A O 1
ATOM 601 N N . GLN A 1 83 ? -28.933 21.549 28.808 1.00 61.97 83 GLN A N 1
ATOM 602 C CA . GLN A 1 83 ? -28.649 20.743 29.992 1.00 61.97 83 GLN A CA 1
ATOM 603 C C . GLN A 1 83 ? -29.871 20.651 30.914 1.00 61.97 83 GLN A C 1
ATOM 605 O O . GLN A 1 83 ? -30.142 19.578 31.452 1.00 61.97 83 GLN A O 1
ATOM 610 N N . LEU A 1 84 ? -30.633 21.735 31.080 1.00 65.44 84 LEU A N 1
ATOM 611 C CA . LEU A 1 84 ? -31.851 21.737 31.893 1.00 65.44 84 LEU A CA 1
ATOM 612 C C . LEU A 1 84 ? -32.993 20.959 31.214 1.00 65.44 84 LEU A C 1
ATOM 614 O O . LEU A 1 84 ? -33.671 20.163 31.870 1.00 65.44 84 LEU A O 1
ATOM 618 N N . ALA A 1 85 ? -33.165 21.125 29.899 1.00 64.50 85 ALA A N 1
ATOM 619 C CA . ALA A 1 85 ? -34.178 20.427 29.110 1.00 64.50 85 ALA A CA 1
ATOM 620 C C . ALA A 1 85 ? -33.972 18.904 29.132 1.00 64.50 85 ALA A C 1
ATOM 622 O O . ALA A 1 85 ? -34.915 18.155 29.387 1.00 64.50 85 ALA A O 1
ATOM 623 N N . VAL A 1 86 ? -32.734 18.437 28.946 1.00 64.06 86 VAL A N 1
ATOM 624 C CA . VAL A 1 86 ? -32.385 17.003 28.945 1.00 64.06 86 VAL A CA 1
ATOM 625 C C . VAL A 1 86 ? -32.195 16.454 30.367 1.00 64.06 86 VAL A C 1
ATOM 627 O O . VAL A 1 86 ? -32.499 15.292 30.642 1.00 64.06 86 VAL A O 1
ATOM 630 N N . GLY A 1 87 ? -31.730 17.284 31.302 1.00 59.78 87 GLY A N 1
ATOM 631 C CA . GLY A 1 87 ? -31.521 16.923 32.707 1.00 59.78 87 GLY A CA 1
ATOM 632 C C . GLY A 1 87 ? -32.810 16.543 33.435 1.00 59.78 87 GLY A C 1
ATOM 633 O O . GLY A 1 87 ? -32.781 15.650 34.281 1.00 59.78 87 GLY A O 1
ATOM 634 N N . SER A 1 88 ? -33.947 17.130 33.044 1.00 58.06 88 SER A N 1
ATOM 635 C CA . SER A 1 88 ? -35.275 16.776 33.569 1.00 58.06 88 SER A CA 1
ATOM 636 C C . SER A 1 88 ? -35.661 15.302 33.340 1.00 58.06 88 SER A C 1
ATOM 638 O O . SER A 1 88 ? -36.433 14.742 34.117 1.00 58.06 88 SER A O 1
ATOM 640 N N . ALA A 1 89 ? -35.067 14.646 32.334 1.00 60.62 89 ALA A N 1
ATOM 641 C CA . ALA A 1 89 ? -35.282 13.238 31.996 1.00 60.62 89 ALA A CA 1
ATOM 642 C C . ALA A 1 89 ? -34.219 12.279 32.581 1.00 60.62 89 ALA A C 1
ATOM 644 O O . ALA A 1 89 ? -34.274 11.077 32.328 1.00 60.62 89 ALA A O 1
ATOM 645 N N . GLY A 1 90 ? -33.223 12.774 33.332 1.00 64.69 90 GLY A N 1
ATOM 646 C CA . GLY A 1 90 ? -32.150 11.950 33.916 1.00 64.69 90 GLY A CA 1
ATOM 647 C C . GLY A 1 90 ? -31.172 11.327 32.903 1.00 64.69 90 GLY A C 1
ATOM 648 O O . GLY A 1 90 ? -30.303 10.544 33.286 1.00 64.69 90 GLY A O 1
ATOM 649 N N . THR A 1 91 ? -31.275 11.673 31.617 1.00 68.81 91 THR A N 1
ATOM 650 C CA . THR A 1 91 ? -30.493 11.092 30.508 1.00 68.81 91 THR A CA 1
ATOM 651 C C . THR A 1 91 ? -29.272 11.921 30.106 1.00 68.81 91 THR A C 1
ATOM 653 O O . THR A 1 91 ? -28.441 11.442 29.335 1.00 68.81 91 THR A O 1
ATOM 656 N N . TYR A 1 92 ? -29.107 13.128 30.658 1.00 68.25 92 TYR A N 1
ATOM 657 C CA . TYR A 1 92 ? -28.020 14.054 30.308 1.00 68.25 92 TYR A CA 1
ATOM 658 C C . TYR A 1 92 ? -26.622 13.425 30.419 1.00 68.25 92 TYR A C 1
ATOM 660 O O . TYR A 1 92 ? -25.848 13.456 29.465 1.00 68.25 92 TYR A O 1
ATOM 668 N N . ASN A 1 93 ? -26.313 12.774 31.546 1.00 72.19 93 ASN A N 1
ATOM 669 C CA . ASN A 1 93 ? -25.002 12.147 31.754 1.00 72.19 93 ASN A CA 1
ATOM 670 C C . ASN A 1 93 ? -24.751 10.957 30.812 1.00 72.19 93 ASN A C 1
ATOM 672 O O . ASN A 1 93 ? -23.602 10.688 30.467 1.00 72.19 93 ASN A O 1
ATOM 676 N N . LEU A 1 94 ? -25.805 10.255 30.381 1.00 72.94 94 LEU A N 1
ATOM 677 C CA . LEU A 1 94 ? -25.697 9.151 29.422 1.00 72.94 94 LEU A CA 1
ATOM 678 C C . LEU A 1 94 ? -25.407 9.686 28.019 1.00 72.94 94 LEU A C 1
ATOM 680 O O . LEU A 1 94 ? -24.459 9.243 27.378 1.00 72.94 94 LEU A O 1
ATOM 684 N N . LEU A 1 95 ? -26.152 10.705 27.588 1.00 73.31 95 LEU A N 1
ATOM 685 C CA . LEU A 1 95 ? -25.974 11.329 26.281 1.00 73.31 95 LEU A CA 1
ATOM 686 C C . LEU A 1 95 ? -24.612 12.025 26.159 1.00 73.31 95 LEU A C 1
ATOM 688 O O . LEU A 1 95 ? -23.954 11.921 25.128 1.00 73.31 95 LEU A O 1
ATOM 692 N N . LEU A 1 96 ? -24.149 12.682 27.223 1.00 76.81 96 LEU A N 1
ATOM 693 C CA . LEU A 1 96 ? -22.810 13.262 27.281 1.00 76.81 96 LEU 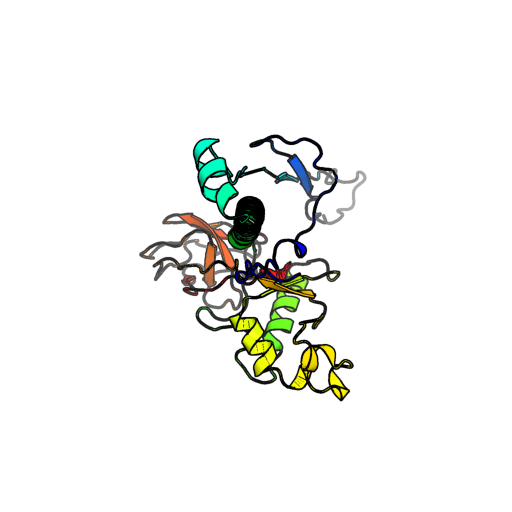A CA 1
ATOM 694 C C . LEU A 1 96 ? -21.724 12.174 27.213 1.00 76.81 96 LEU A C 1
ATOM 696 O O . LEU A 1 96 ? -20.769 12.314 26.449 1.00 76.81 96 LEU A O 1
ATOM 700 N N . ALA A 1 97 ? -21.886 11.058 27.932 1.00 75.44 97 ALA A N 1
ATOM 701 C CA . ALA A 1 97 ? -20.960 9.928 27.845 1.00 75.44 97 ALA A CA 1
ATOM 702 C C . ALA A 1 97 ? -20.923 9.305 26.438 1.00 75.44 97 ALA A C 1
ATOM 704 O O . ALA A 1 97 ? -19.842 8.974 25.947 1.00 75.44 97 ALA A O 1
ATOM 705 N N . ASP A 1 98 ? -22.065 9.173 25.765 1.00 79.19 98 ASP A N 1
ATOM 706 C CA . ASP A 1 98 ? -22.128 8.627 24.406 1.00 79.19 98 ASP A CA 1
ATOM 707 C C . ASP A 1 98 ? -21.566 9.602 23.363 1.00 79.19 98 ASP A C 1
ATOM 709 O O . ASP A 1 98 ? -20.853 9.169 22.455 1.00 79.19 98 ASP A O 1
ATOM 713 N N . GLN A 1 99 ? -21.746 10.915 23.539 1.00 76.25 99 GLN A N 1
ATOM 714 C CA . GLN A 1 99 ? -21.075 11.929 22.717 1.00 76.25 99 GLN A CA 1
ATOM 715 C C . GLN A 1 99 ? -19.551 11.859 22.848 1.00 76.25 99 GLN A C 1
ATOM 717 O O . GLN A 1 99 ? -18.851 11.869 21.833 1.00 76.25 99 GLN A O 1
ATOM 722 N N . PHE A 1 100 ? -19.020 11.703 24.065 1.00 75.19 100 PHE A N 1
ATOM 723 C CA . PHE A 1 100 ? -17.584 11.484 24.254 1.00 75.19 100 PHE A CA 1
ATOM 724 C C . PHE A 1 100 ? -17.109 10.188 23.588 1.00 75.19 100 PHE A C 1
ATOM 726 O O . PHE A 1 100 ? -16.086 10.196 22.903 1.00 75.19 100 PHE A O 1
ATOM 733 N N . LYS A 1 101 ? -17.854 9.079 23.708 1.00 75.19 101 LYS A N 1
ATOM 734 C CA . LYS A 1 101 ? -17.509 7.817 23.023 1.00 75.19 101 LYS A CA 1
ATOM 735 C C . LYS A 1 101 ? -17.481 7.978 21.501 1.00 75.19 101 LYS A C 1
ATOM 737 O O . LYS A 1 101 ? -16.553 7.481 20.863 1.00 75.19 101 LYS A O 1
ATOM 742 N N . GLN A 1 102 ? -18.451 8.684 20.921 1.00 73.12 102 GLN A N 1
ATOM 743 C CA . GLN A 1 102 ? -18.492 8.959 19.481 1.00 73.12 102 GLN A CA 1
ATOM 744 C C . GLN A 1 102 ? -17.344 9.874 19.041 1.00 73.12 102 GLN A C 1
ATOM 746 O O . GLN A 1 102 ? -16.711 9.617 18.017 1.00 73.12 102 GLN A O 1
ATOM 751 N N . ALA A 1 103 ? -17.008 10.888 19.840 1.00 72.00 103 ALA A N 1
ATOM 752 C CA . ALA A 1 103 ? -15.864 11.762 19.592 1.00 72.00 103 ALA A CA 1
ATOM 753 C C . ALA A 1 103 ? -14.540 10.977 19.587 1.00 72.00 103 ALA A C 1
ATOM 755 O O . ALA A 1 103 ? -13.758 11.083 18.637 1.00 72.00 103 ALA A O 1
ATOM 756 N N . PHE A 1 104 ? -14.312 10.118 20.589 1.00 75.88 104 PHE A N 1
ATOM 757 C CA . PHE A 1 104 ? -13.136 9.241 20.627 1.00 75.88 104 PHE A CA 1
ATOM 758 C C . PHE A 1 104 ? -13.102 8.262 19.448 1.00 75.88 104 PHE A C 1
ATOM 760 O O . PHE A 1 104 ? -12.033 8.034 18.880 1.00 75.88 104 PHE A O 1
ATOM 767 N N . ARG A 1 105 ? -14.254 7.718 19.032 1.00 79.81 105 ARG A N 1
ATOM 768 C CA . ARG A 1 105 ? -14.354 6.869 17.835 1.00 79.81 105 ARG A CA 1
ATOM 769 C C . ARG A 1 105 ? -13.967 7.633 16.570 1.00 79.81 105 ARG A C 1
ATOM 771 O O . ARG A 1 105 ? -13.160 7.133 15.792 1.00 79.81 105 ARG A O 1
ATOM 778 N N . ALA A 1 106 ? -14.498 8.837 16.370 1.00 76.00 106 ALA A N 1
ATOM 779 C CA . ALA A 1 106 ? -14.209 9.652 15.192 1.00 76.00 106 ALA A CA 1
ATOM 780 C C . ALA A 1 106 ? -12.715 9.994 15.081 1.00 76.00 106 ALA A C 1
ATOM 782 O O . ALA A 1 106 ? -12.144 9.905 13.993 1.00 76.00 106 ALA A O 1
ATOM 783 N N . LEU A 1 107 ? -12.074 10.326 16.207 1.00 78.56 107 LEU A N 1
ATOM 784 C CA . LEU A 1 107 ? -10.633 10.583 16.265 1.00 78.56 107 LEU A CA 1
ATOM 785 C C . LEU A 1 107 ? -9.818 9.318 15.966 1.00 78.56 107 LEU A C 1
ATOM 787 O O . LEU A 1 107 ? -8.928 9.363 15.120 1.00 78.56 107 LEU A O 1
ATOM 791 N N . ALA A 1 108 ? -10.146 8.181 16.588 1.00 76.75 108 ALA A N 1
ATOM 792 C CA . ALA A 1 108 ? -9.449 6.917 16.340 1.00 76.75 108 ALA A CA 1
ATOM 793 C C . ALA A 1 108 ? -9.566 6.468 14.872 1.00 76.75 108 ALA A C 1
ATOM 795 O O . ALA A 1 108 ? -8.567 6.109 14.251 1.00 76.75 108 ALA A O 1
ATOM 796 N N . ASN A 1 109 ? -10.762 6.569 14.288 1.00 77.44 109 ASN A N 1
ATOM 797 C CA . ASN A 1 109 ? -11.002 6.252 12.881 1.00 77.44 109 ASN A CA 1
ATOM 798 C C . ASN A 1 109 ? -10.253 7.205 11.939 1.00 77.44 109 ASN A C 1
ATOM 800 O O . ASN A 1 109 ? -9.786 6.796 10.876 1.00 77.44 109 ASN A O 1
ATOM 804 N N . ALA A 1 110 ? -10.139 8.487 12.302 1.00 76.94 110 ALA A N 1
ATOM 805 C CA . ALA A 1 110 ? -9.372 9.448 11.518 1.00 76.94 110 ALA A CA 1
ATOM 806 C C . ALA A 1 110 ? -7.883 9.087 11.487 1.00 76.94 110 ALA A C 1
ATOM 808 O O . ALA A 1 110 ? -7.306 9.075 10.402 1.00 76.94 110 ALA A O 1
ATOM 809 N N . VAL A 1 111 ? -7.304 8.726 12.638 1.00 77.38 111 VAL A N 1
ATOM 810 C CA . VAL A 1 111 ? -5.908 8.271 12.735 1.00 77.38 111 VAL A CA 1
ATOM 811 C C . VAL A 1 111 ? -5.684 7.008 11.904 1.00 77.38 111 VAL A C 1
ATOM 813 O O . VAL A 1 111 ? -4.765 6.974 11.092 1.00 77.38 111 VAL A O 1
ATOM 816 N N . ASP A 1 112 ? -6.534 5.990 12.048 1.00 76.81 112 ASP A N 1
ATOM 817 C CA . ASP A 1 112 ? -6.375 4.715 11.333 1.00 76.81 112 ASP A CA 1
ATOM 818 C C . ASP A 1 112 ? -6.490 4.888 9.806 1.00 76.81 112 ASP A C 1
ATOM 820 O O . ASP A 1 112 ? -5.691 4.341 9.048 1.00 76.81 112 ASP A O 1
ATOM 824 N N . ARG A 1 113 ? -7.406 5.746 9.340 1.00 76.75 113 ARG A N 1
ATOM 825 C CA . ARG A 1 113 ? -7.535 6.106 7.918 1.00 76.75 113 ARG A CA 1
ATOM 826 C C . ARG A 1 113 ? -6.345 6.909 7.395 1.00 76.75 113 ARG A C 1
ATOM 828 O O . ARG A 1 113 ? -5.955 6.723 6.243 1.00 76.75 113 ARG A O 1
ATOM 835 N N . ASP A 1 114 ? -5.794 7.818 8.196 1.00 75.38 114 ASP A N 1
ATOM 836 C CA . ASP A 1 114 ? -4.598 8.570 7.811 1.00 75.38 114 ASP A CA 1
ATOM 837 C C . ASP A 1 114 ? -3.383 7.633 7.709 1.00 75.38 114 ASP A C 1
ATOM 839 O O . ASP A 1 114 ? -2.636 7.721 6.735 1.00 75.38 114 ASP A O 1
ATOM 843 N N . LEU A 1 115 ? -3.242 6.662 8.620 1.00 73.88 115 LEU A N 1
ATOM 844 C CA . LEU A 1 115 ? -2.228 5.605 8.519 1.00 73.88 115 LEU A CA 1
ATOM 845 C C . LEU A 1 115 ? -2.435 4.723 7.279 1.00 73.88 115 LEU A C 1
ATOM 847 O O . LEU A 1 115 ? -1.479 4.457 6.549 1.00 73.88 115 LEU A O 1
ATOM 851 N N . GLY A 1 116 ? -3.678 4.335 6.982 1.00 71.00 116 GLY A N 1
ATOM 852 C CA . GLY A 1 116 ? -4.026 3.608 5.758 1.00 71.00 116 GLY A CA 1
ATOM 853 C C . GLY A 1 116 ? -3.740 4.404 4.477 1.00 71.00 116 GLY A C 1
ATOM 854 O O . GLY A 1 116 ? -3.451 3.824 3.432 1.00 71.00 116 GLY A O 1
ATOM 855 N N . ALA A 1 117 ? -3.756 5.740 4.532 1.00 75.94 117 ALA A N 1
ATOM 856 C CA . ALA A 1 117 ? -3.417 6.599 3.398 1.00 75.94 117 ALA A CA 1
ATOM 857 C C . ALA A 1 117 ? -1.908 6.673 3.101 1.00 75.94 117 ALA A C 1
ATOM 859 O O . ALA A 1 117 ? -1.540 7.088 1.999 1.00 75.94 117 ALA A O 1
ATOM 860 N N . LEU A 1 118 ? -1.045 6.235 4.025 1.00 74.62 118 LEU A N 1
ATOM 861 C CA . LEU A 1 118 ? 0.413 6.205 3.845 1.00 74.62 118 LEU A CA 1
ATOM 862 C C . LEU A 1 118 ? 0.903 5.071 2.933 1.00 74.62 118 LEU A C 1
ATOM 864 O O . LEU A 1 118 ? 2.103 4.973 2.700 1.00 74.62 118 LEU A O 1
ATOM 868 N N . TYR A 1 119 ? 0.005 4.263 2.362 1.00 71.25 119 TYR A N 1
ATOM 869 C CA . TYR A 1 119 ? 0.349 3.186 1.424 1.00 71.25 119 TYR A CA 1
ATOM 870 C C . TYR A 1 119 ? 1.238 3.620 0.254 1.00 71.25 119 TYR A C 1
ATOM 872 O O . TYR A 1 119 ? 2.032 2.845 -0.257 1.00 71.25 119 TYR A O 1
ATOM 880 N N . THR A 1 120 ? 1.142 4.887 -0.148 1.00 69.81 120 THR A N 1
ATOM 881 C CA . THR A 1 120 ? 1.989 5.477 -1.193 1.00 69.81 120 THR A CA 1
ATOM 882 C C . THR A 1 120 ? 3.488 5.458 -0.871 1.00 69.81 120 THR A C 1
ATOM 884 O O . THR A 1 120 ? 4.290 5.692 -1.763 1.00 69.81 120 THR A O 1
ATOM 887 N N . GLY A 1 121 ? 3.865 5.248 0.395 1.00 65.69 121 GLY A N 1
ATOM 888 C CA . GLY A 1 121 ? 5.257 5.083 0.814 1.00 65.69 121 GLY A CA 1
ATOM 889 C C . GLY A 1 121 ? 5.769 3.646 0.704 1.00 65.69 121 GLY A C 1
ATOM 890 O O . GLY A 1 121 ? 6.947 3.412 0.946 1.00 65.69 121 GLY A O 1
ATOM 891 N N . SER A 1 122 ? 4.911 2.681 0.364 1.00 73.50 122 SER A N 1
ATOM 892 C CA . SER A 1 122 ? 5.338 1.308 0.105 1.00 73.50 122 SER A CA 1
ATOM 893 C C . SER A 1 122 ? 6.127 1.235 -1.202 1.00 73.50 122 SER A C 1
ATOM 895 O O . SER A 1 122 ? 5.829 1.941 -2.164 1.00 73.50 122 SER A O 1
ATOM 897 N N . ALA A 1 123 ? 7.138 0.369 -1.230 1.00 69.94 123 ALA A N 1
ATOM 898 C CA . ALA A 1 123 ? 7.983 0.148 -2.401 1.00 69.94 123 ALA A CA 1
ATOM 899 C C . ALA A 1 123 ? 7.322 -0.766 -3.446 1.00 69.94 123 ALA A C 1
ATOM 901 O O . ALA A 1 123 ? 7.460 -0.568 -4.655 1.00 69.94 123 ALA A O 1
ATOM 902 N N . ARG A 1 124 ? 6.612 -1.790 -2.959 1.00 78.12 124 ARG A N 1
ATOM 903 C CA . ARG A 1 124 ? 6.155 -2.946 -3.735 1.00 78.12 124 ARG A CA 1
ATOM 904 C C . ARG A 1 124 ? 4.691 -3.261 -3.470 1.00 78.12 124 ARG A C 1
ATOM 906 O O . ARG A 1 124 ? 4.151 -2.898 -2.424 1.00 78.12 124 ARG A O 1
ATOM 913 N N . ALA A 1 125 ? 4.093 -3.987 -4.407 1.00 77.81 125 ALA A N 1
ATOM 914 C CA . ALA A 1 125 ? 2.771 -4.578 -4.271 1.00 77.81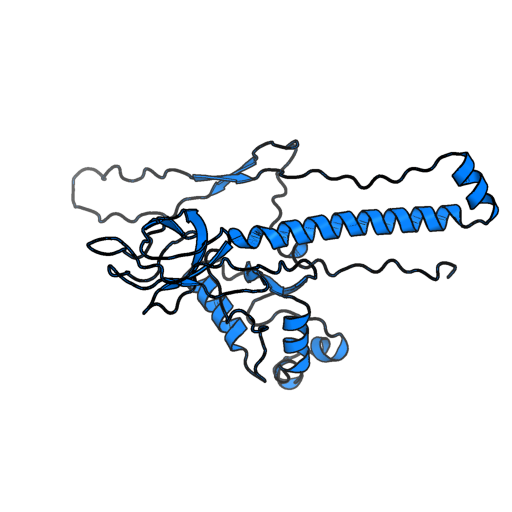 125 ALA A CA 1
ATOM 915 C C . ALA A 1 125 ? 2.805 -6.076 -4.610 1.00 77.81 125 ALA A C 1
ATOM 917 O O . ALA A 1 125 ? 3.638 -6.527 -5.393 1.00 77.81 125 ALA A O 1
ATOM 918 N N . VAL A 1 126 ? 1.892 -6.838 -4.007 1.00 76.94 126 VAL A N 1
ATOM 919 C CA . VAL A 1 126 ? 1.707 -8.277 -4.238 1.00 76.94 126 VAL A CA 1
ATOM 920 C C . VAL A 1 126 ? 0.225 -8.542 -4.492 1.00 76.94 126 VAL A C 1
ATOM 922 O O . VAL A 1 126 ? -0.641 -7.859 -3.939 1.00 76.94 126 VAL A O 1
ATOM 925 N N . GLY A 1 127 ? -0.063 -9.539 -5.327 1.00 76.38 127 GLY A N 1
ATOM 926 C CA . GLY A 1 127 ? -1.418 -9.976 -5.652 1.00 76.38 127 GLY A CA 1
ATOM 927 C C . GLY A 1 127 ? -1.975 -9.349 -6.930 1.00 76.38 127 GLY A C 1
ATOM 928 O O . GLY A 1 127 ? -1.272 -8.703 -7.705 1.00 76.38 127 GLY A O 1
ATOM 929 N N . LYS A 1 128 ? -3.267 -9.570 -7.181 1.00 75.31 128 LYS A N 1
ATOM 930 C CA . LYS A 1 128 ? -3.962 -9.113 -8.391 1.00 75.31 128 LYS A CA 1
ATOM 931 C C . LYS A 1 128 ? -5.000 -8.050 -8.042 1.00 75.31 128 LYS A C 1
ATOM 933 O O . LYS A 1 128 ? -5.896 -8.306 -7.236 1.00 75.31 128 LYS A O 1
ATOM 938 N N . ALA A 1 129 ? -4.937 -6.886 -8.688 1.00 73.44 129 ALA A N 1
ATOM 939 C CA . ALA A 1 129 ? -5.952 -5.845 -8.522 1.00 73.44 129 ALA A CA 1
ATOM 940 C C . ALA A 1 129 ? -7.368 -6.361 -8.822 1.00 73.44 129 ALA A C 1
ATOM 942 O O . ALA A 1 129 ? -7.584 -7.268 -9.630 1.00 73.44 129 ALA A O 1
ATOM 943 N N . GLY A 1 130 ? -8.345 -5.805 -8.109 1.00 71.19 130 GLY A N 1
ATOM 944 C CA . GLY A 1 130 ? -9.738 -6.254 -8.140 1.00 71.19 130 GLY A CA 1
ATOM 945 C C . GLY A 1 130 ? -10.008 -7.626 -7.503 1.00 71.19 130 GLY A C 1
ATOM 946 O O . GLY A 1 130 ? -11.172 -7.960 -7.294 1.00 71.19 130 GLY A O 1
ATOM 947 N N . SER A 1 131 ? -8.983 -8.409 -7.148 1.00 74.81 131 SER A N 1
ATOM 948 C CA . SER A 1 131 ? -9.144 -9.696 -6.461 1.00 74.81 131 SER A CA 1
ATOM 949 C C . SER A 1 131 ? -8.890 -9.530 -4.966 1.00 74.81 131 SER A C 1
ATOM 951 O O . SER A 1 131 ? -7.936 -8.877 -4.552 1.00 74.81 131 SER A O 1
ATOM 953 N N . THR A 1 132 ? -9.761 -10.101 -4.133 1.00 76.25 132 THR A N 1
ATOM 954 C CA . THR A 1 132 ? -9.525 -10.108 -2.682 1.00 76.25 132 THR A CA 1
ATOM 955 C C . THR A 1 132 ? -8.489 -11.190 -2.350 1.00 76.25 132 THR A C 1
ATOM 957 O O . THR A 1 132 ? -8.702 -12.328 -2.780 1.00 76.25 132 THR A O 1
ATOM 960 N N . PRO A 1 133 ? -7.431 -10.880 -1.575 1.00 76.50 133 PRO A N 1
ATOM 961 C CA . PRO A 1 133 ? -6.433 -11.860 -1.138 1.00 76.50 133 PRO A CA 1
ATOM 962 C C . PRO A 1 133 ? -7.041 -13.075 -0.427 1.00 76.50 133 PRO A C 1
ATOM 964 O O . PRO A 1 133 ? -8.151 -12.998 0.123 1.00 76.50 133 PRO A O 1
ATOM 967 N N . PHE A 1 134 ? -6.310 -14.190 -0.434 1.00 75.88 134 PHE A N 1
ATOM 968 C CA . PHE A 1 134 ? -6.692 -15.493 0.129 1.00 75.88 134 PHE A CA 1
ATOM 969 C C . PHE A 1 134 ? -7.951 -16.087 -0.516 1.00 75.88 134 PHE A C 1
ATOM 971 O O . PHE A 1 134 ? -8.714 -16.834 0.098 1.00 75.88 134 PHE A O 1
ATOM 978 N N . GLY A 1 135 ? -8.217 -15.712 -1.770 1.00 72.62 135 GLY A N 1
ATOM 979 C CA . GLY A 1 135 ? -9.420 -16.102 -2.499 1.00 72.62 135 GLY A CA 1
ATOM 980 C C . GLY A 1 135 ? -9.471 -17.583 -2.888 1.00 72.62 135 GLY A C 1
ATOM 981 O O . GLY A 1 135 ? -10.573 -18.086 -3.136 1.00 72.62 135 GLY A O 1
ATOM 982 N N . VAL A 1 136 ? -8.320 -18.258 -2.916 1.00 73.62 136 VAL A N 1
ATOM 983 C CA . VAL A 1 136 ? -8.152 -19.674 -3.272 1.00 73.62 136 VAL A CA 1
ATOM 984 C C . VAL A 1 136 ? -8.134 -20.526 -2.001 1.00 73.62 136 VAL A C 1
ATOM 986 O O . VAL A 1 136 ? -7.583 -20.130 -0.979 1.00 73.6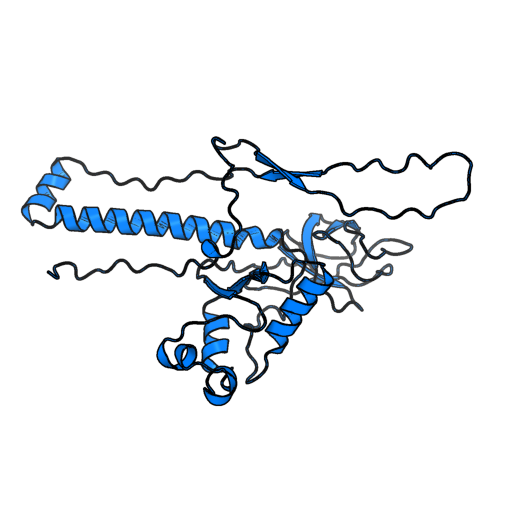2 136 VAL A O 1
ATOM 989 N N . LYS A 1 137 ? -8.809 -21.678 -2.041 1.00 74.31 137 LYS A N 1
ATOM 990 C CA . LYS A 1 137 ? -8.914 -22.595 -0.899 1.00 74.31 137 LYS A CA 1
ATOM 991 C C . LYS A 1 137 ? -7.560 -23.255 -0.620 1.00 74.31 137 LYS A C 1
ATOM 993 O O . LYS A 1 137 ? -6.954 -23.763 -1.554 1.00 74.31 137 LYS A O 1
ATOM 998 N N . GLU A 1 138 ? -7.176 -23.317 0.659 1.00 67.75 138 GLU A N 1
ATOM 999 C CA . GLU A 1 138 ? -5.955 -23.999 1.144 1.00 67.75 138 GLU A CA 1
ATOM 1000 C C . GLU A 1 138 ? -4.657 -23.508 0.482 1.00 67.75 138 GLU A C 1
ATOM 1002 O O . GLU A 1 138 ? -3.651 -24.210 0.462 1.00 67.75 138 GLU A O 1
ATOM 1007 N N . ASP A 1 139 ? -4.687 -22.282 -0.035 1.00 73.88 139 ASP A N 1
ATOM 1008 C CA . ASP A 1 139 ? -3.549 -21.624 -0.652 1.00 73.88 139 ASP A CA 1
ATOM 1009 C C . ASP A 1 139 ? -3.049 -20.500 0.259 1.00 73.88 139 ASP A C 1
ATOM 1011 O O . ASP A 1 139 ? -3.761 -19.521 0.514 1.00 73.88 139 ASP A O 1
ATOM 1015 N N . LEU A 1 140 ? -1.832 -20.675 0.773 1.00 72.88 140 LEU A N 1
ATOM 1016 C CA . LEU A 1 140 ? -1.126 -19.708 1.612 1.00 72.88 140 LEU A CA 1
ATOM 1017 C C . LEU A 1 140 ? -0.065 -18.928 0.817 1.00 72.88 140 LEU A C 1
ATOM 1019 O O . LEU A 1 140 ? 0.693 -18.168 1.418 1.00 72.88 140 LEU A O 1
ATOM 1023 N N . ALA A 1 141 ? -0.017 -19.065 -0.515 1.00 75.69 141 ALA A N 1
ATOM 1024 C CA . ALA A 1 141 ? 0.972 -18.394 -1.360 1.00 75.69 141 ALA A CA 1
ATOM 1025 C C . ALA A 1 141 ? 0.972 -16.871 -1.180 1.00 75.69 141 ALA A C 1
ATOM 1027 O O . ALA A 1 141 ? 2.035 -16.267 -1.173 1.00 75.69 141 ALA A O 1
ATOM 1028 N N . ASP A 1 142 ? -0.186 -16.256 -0.924 1.00 76.62 142 ASP A N 1
ATOM 1029 C CA . ASP A 1 142 ? -0.280 -14.817 -0.648 1.00 76.62 142 ASP A CA 1
ATOM 1030 C C . ASP A 1 142 ? 0.529 -14.390 0.604 1.00 76.62 142 ASP A C 1
ATOM 1032 O O . ASP A 1 142 ? 1.059 -13.277 0.641 1.00 76.62 142 ASP A O 1
ATOM 1036 N N . PHE A 1 143 ? 0.658 -15.251 1.628 1.00 75.19 143 PHE A N 1
ATOM 1037 C CA . PHE A 1 143 ? 1.531 -14.987 2.785 1.00 75.19 143 PHE A CA 1
ATOM 1038 C C . PHE A 1 143 ? 3.006 -15.158 2.416 1.00 75.19 143 PHE A C 1
ATOM 1040 O O . PHE A 1 143 ? 3.822 -14.280 2.717 1.00 75.19 143 PHE A O 1
ATOM 1047 N N . ALA A 1 144 ? 3.327 -16.245 1.713 1.00 77.31 144 ALA A N 1
ATOM 1048 C CA . ALA A 1 144 ? 4.686 -16.552 1.287 1.00 77.31 144 ALA A CA 1
ATOM 1049 C C . ALA A 1 144 ? 5.241 -15.481 0.335 1.00 77.31 144 ALA A C 1
ATOM 1051 O O . ALA A 1 144 ? 6.381 -15.047 0.487 1.00 77.31 144 ALA A O 1
ATOM 1052 N N . ASP A 1 145 ? 4.428 -14.989 -0.599 1.00 81.31 145 ASP A N 1
ATOM 1053 C CA . ASP A 1 145 ? 4.802 -13.942 -1.547 1.00 81.31 145 ASP A CA 1
ATOM 1054 C C . ASP A 1 145 ? 4.990 -12.590 -0.861 1.00 81.31 145 ASP A C 1
ATOM 1056 O O . ASP A 1 145 ? 5.951 -11.877 -1.156 1.00 81.31 145 ASP A O 1
ATOM 1060 N N . ALA A 1 146 ? 4.124 -12.246 0.098 1.00 78.88 146 ALA A N 1
ATOM 1061 C CA . ALA A 1 146 ? 4.304 -11.046 0.909 1.00 78.88 146 ALA A CA 1
ATOM 1062 C C . ALA A 1 146 ? 5.619 -11.097 1.700 1.00 78.88 146 ALA A C 1
ATOM 1064 O O . ALA A 1 146 ? 6.330 -10.094 1.788 1.00 78.88 146 ALA A O 1
ATOM 1065 N N . ARG A 1 147 ? 5.968 -12.266 2.246 1.00 78.56 147 ARG A N 1
ATOM 1066 C CA . ARG A 1 147 ? 7.220 -12.461 2.977 1.00 78.56 147 ARG A CA 1
ATOM 1067 C C . ARG A 1 147 ? 8.441 -12.425 2.070 1.00 78.56 147 ARG A C 1
ATOM 1069 O O . ARG A 1 147 ? 9.390 -11.721 2.395 1.00 78.56 147 ARG A O 1
ATOM 1076 N N . ARG A 1 148 ? 8.392 -13.113 0.929 1.00 79.75 148 ARG A N 1
ATOM 1077 C CA . ARG A 1 148 ? 9.454 -13.103 -0.082 1.00 79.75 148 ARG A CA 1
ATOM 1078 C C . ARG A 1 148 ? 9.806 -11.678 -0.487 1.00 79.75 148 ARG A C 1
ATOM 1080 O O . ARG A 1 148 ? 10.963 -11.298 -0.425 1.00 79.75 148 ARG A O 1
ATOM 1087 N N . VAL A 1 149 ? 8.802 -10.850 -0.780 1.00 79.25 149 VAL A N 1
ATOM 1088 C CA . VAL A 1 149 ? 9.035 -9.443 -1.135 1.00 79.25 149 VAL A CA 1
ATOM 1089 C C . VAL A 1 149 ? 9.687 -8.654 0.004 1.00 79.25 149 VAL A C 1
ATOM 1091 O O . VAL A 1 149 ? 10.496 -7.768 -0.260 1.00 79.25 149 VAL A O 1
ATOM 1094 N N . LEU A 1 150 ? 9.365 -8.929 1.269 1.00 76.06 150 LEU A N 1
ATOM 1095 C CA . LEU A 1 150 ? 10.030 -8.268 2.398 1.00 76.06 150 LEU A CA 1
ATOM 1096 C C . LEU A 1 150 ? 11.478 -8.732 2.573 1.00 76.06 150 LEU A C 1
ATOM 1098 O O . LEU A 1 150 ? 12.351 -7.895 2.798 1.00 76.06 150 LEU A O 1
ATOM 1102 N N . GLU A 1 151 ? 11.735 -10.031 2.432 1.00 76.81 151 GLU A N 1
ATOM 1103 C CA . GLU A 1 151 ? 13.079 -10.612 2.504 1.00 76.81 151 GLU A CA 1
ATOM 1104 C C . GLU A 1 151 ? 13.965 -10.101 1.355 1.00 76.81 151 GLU A C 1
ATOM 1106 O O . GLU A 1 151 ? 15.082 -9.650 1.608 1.00 76.81 151 GLU A O 1
ATOM 1111 N N . ASP A 1 152 ? 13.439 -10.036 0.130 1.00 75.25 152 ASP A N 1
ATOM 1112 C CA . ASP A 1 152 ? 14.142 -9.507 -1.048 1.00 75.25 152 ASP A CA 1
ATOM 1113 C C . ASP A 1 152 ? 14.460 -8.007 -0.917 1.00 75.25 152 ASP A C 1
ATOM 1115 O O . ASP A 1 152 ? 15.480 -7.531 -1.413 1.00 75.25 152 ASP A O 1
ATOM 1119 N N . ASN A 1 153 ? 13.613 -7.244 -0.217 1.00 70.06 153 ASN A N 1
ATOM 1120 C CA . ASN A 1 153 ? 13.876 -5.832 0.083 1.00 70.06 153 ASN A CA 1
ATOM 1121 C C . ASN A 1 153 ? 14.788 -5.632 1.312 1.00 70.06 153 ASN A C 1
ATOM 1123 O O . ASN A 1 153 ? 15.067 -4.487 1.672 1.00 70.06 153 ASN A O 1
ATOM 1127 N N . GLY A 1 154 ? 15.238 -6.708 1.969 1.00 62.50 154 GLY A N 1
ATOM 1128 C CA . GLY A 1 154 ? 16.115 -6.644 3.141 1.00 62.50 154 GLY A CA 1
ATOM 1129 C C . GLY A 1 154 ? 15.429 -6.142 4.416 1.00 62.50 154 GLY A C 1
ATOM 1130 O O . GLY A 1 154 ? 16.092 -5.578 5.288 1.00 62.50 154 GLY A O 1
ATOM 1131 N N . ALA A 1 155 ? 14.107 -6.304 4.532 1.00 66.56 155 ALA A N 1
ATOM 1132 C CA . ALA A 1 155 ? 13.375 -5.907 5.729 1.00 66.56 155 ALA A CA 1
ATOM 1133 C C . ALA A 1 155 ? 13.752 -6.793 6.938 1.00 66.56 155 ALA A C 1
ATOM 1135 O O . ALA A 1 155 ? 14.036 -7.983 6.770 1.00 66.56 155 ALA A O 1
ATOM 1136 N N . PRO A 1 156 ? 13.730 -6.254 8.173 1.00 69.38 156 PRO A N 1
ATOM 1137 C CA . PRO A 1 156 ? 13.918 -7.059 9.376 1.00 69.38 156 PRO A CA 1
ATOM 1138 C C . PRO A 1 156 ? 12.902 -8.206 9.431 1.00 69.38 156 PRO A C 1
ATOM 1140 O O . PRO A 1 156 ? 11.702 -7.987 9.317 1.00 69.38 156 PRO A O 1
ATOM 1143 N N . THR A 1 157 ? 13.366 -9.437 9.644 1.00 67.94 157 THR A N 1
ATOM 1144 C CA . THR A 1 157 ? 12.505 -10.637 9.679 1.00 67.94 157 THR A CA 1
ATOM 1145 C C . THR A 1 157 ? 11.801 -10.847 11.027 1.00 67.94 157 THR A C 1
ATOM 1147 O O . THR A 1 157 ? 11.065 -11.819 11.219 1.00 67.94 157 THR A O 1
ATOM 1150 N N . THR A 1 158 ? 12.016 -9.939 11.980 1.00 68.75 158 THR A N 1
ATOM 1151 C CA . THR A 1 158 ? 11.421 -9.946 13.321 1.00 68.75 158 THR A CA 1
ATOM 1152 C C . THR A 1 158 ? 10.240 -8.980 13.399 1.00 68.75 158 THR A C 1
ATOM 1154 O O . THR A 1 158 ? 10.320 -7.878 12.870 1.00 68.75 158 THR A O 1
ATOM 1157 N N . ASP A 1 159 ? 9.177 -9.374 14.106 1.00 69.81 159 ASP A N 1
ATOM 1158 C CA . ASP A 1 159 ? 7.976 -8.558 14.359 1.00 69.81 159 ASP A CA 1
ATOM 1159 C C . ASP A 1 159 ? 7.228 -8.047 13.120 1.00 69.81 159 ASP A C 1
ATOM 1161 O O . ASP A 1 159 ? 6.606 -6.986 13.162 1.00 69.81 159 ASP A O 1
ATOM 1165 N N . LEU A 1 160 ? 7.206 -8.853 12.055 1.00 75.88 160 LEU A N 1
ATOM 1166 C CA . LEU A 1 160 ? 6.429 -8.573 10.849 1.00 75.88 160 LEU A CA 1
ATOM 1167 C C . LEU A 1 160 ? 4.942 -8.373 11.177 1.00 75.88 160 LEU A C 1
ATOM 1169 O O . LEU A 1 160 ? 4.324 -9.189 11.867 1.00 75.88 160 LEU A O 1
ATOM 1173 N N . GLN A 1 161 ? 4.351 -7.307 10.650 1.00 79.06 161 GLN A N 1
ATOM 1174 C CA . GLN A 1 161 ? 2.949 -6.945 10.832 1.00 79.06 161 GLN A CA 1
ATOM 1175 C C . GLN A 1 161 ? 2.234 -6.990 9.486 1.00 79.06 161 GLN A C 1
ATOM 1177 O O . GLN A 1 161 ? 2.721 -6.462 8.488 1.00 79.06 161 GLN A O 1
ATOM 1182 N N . MET A 1 162 ? 1.040 -7.576 9.448 1.00 80.75 162 MET A N 1
ATOM 1183 C CA . MET A 1 162 ? 0.199 -7.577 8.254 1.00 80.75 162 MET A CA 1
ATOM 1184 C C . MET A 1 162 ? -1.203 -7.086 8.612 1.00 80.75 162 MET A C 1
ATOM 1186 O O . MET A 1 162 ? -1.941 -7.725 9.361 1.00 80.75 162 MET A O 1
ATOM 1190 N N . VAL A 1 163 ? -1.576 -5.932 8.061 1.00 80.31 163 VAL A N 1
ATOM 1191 C CA . VAL A 1 163 ? -2.883 -5.305 8.268 1.00 80.31 163 VAL A CA 1
ATOM 1192 C C . VAL A 1 163 ? -3.766 -5.571 7.054 1.00 80.31 163 VAL A C 1
ATOM 1194 O O . VAL A 1 163 ? -3.494 -5.097 5.947 1.00 80.31 163 VAL A O 1
ATOM 1197 N N . LEU A 1 164 ? -4.838 -6.324 7.283 1.00 81.75 164 LEU A N 1
ATOM 1198 C CA . LEU A 1 164 ? -5.775 -6.805 6.276 1.00 81.75 164 LEU A CA 1
ATOM 1199 C C . LEU A 1 164 ? -7.165 -6.199 6.460 1.00 81.75 164 LEU A C 1
ATOM 1201 O O . LEU A 1 164 ? -7.537 -5.722 7.532 1.00 81.75 164 LEU A O 1
ATOM 1205 N N . GLY A 1 165 ? -7.944 -6.240 5.382 1.00 80.44 165 GLY A N 1
ATOM 1206 C CA . GLY A 1 165 ? -9.332 -5.792 5.382 1.00 80.44 165 GLY A CA 1
ATOM 1207 C C . GLY A 1 165 ? -10.284 -6.915 5.744 1.00 80.44 165 GLY A C 1
ATOM 1208 O O . GLY A 1 165 ? -9.966 -8.098 5.600 1.00 80.44 165 GLY A O 1
ATOM 1209 N N . SER A 1 166 ? -11.509 -6.543 6.105 1.00 79.38 166 SER A N 1
ATOM 1210 C CA . SER A 1 166 ? -12.567 -7.490 6.472 1.00 79.38 166 SER A CA 1
ATOM 1211 C C . SER A 1 166 ? -12.828 -8.573 5.416 1.00 79.38 166 SER A C 1
ATOM 1213 O O . SER A 1 166 ? -13.071 -9.720 5.779 1.00 79.38 166 SER A O 1
ATOM 1215 N N . ALA A 1 167 ? -12.723 -8.253 4.121 1.00 78.25 167 ALA A N 1
ATOM 1216 C CA . ALA A 1 167 ? -12.915 -9.221 3.038 1.00 78.25 167 ALA A CA 1
ATOM 1217 C C . ALA A 1 167 ? -11.787 -10.271 2.964 1.00 78.25 167 ALA A C 1
ATOM 1219 O O . ALA A 1 167 ? -12.067 -11.465 2.868 1.00 78.25 167 ALA A O 1
ATOM 1220 N N . ALA A 1 168 ? -10.523 -9.845 3.071 1.00 75.38 168 ALA A N 1
ATOM 1221 C CA . ALA A 1 168 ? -9.372 -10.754 3.098 1.00 75.38 168 ALA A CA 1
ATOM 1222 C C . ALA A 1 168 ? -9.409 -11.646 4.347 1.00 75.38 168 ALA A C 1
ATOM 1224 O O . ALA A 1 168 ? -9.171 -12.848 4.282 1.00 75.38 168 ALA A O 1
ATOM 1225 N N . ILE A 1 169 ? -9.823 -11.081 5.479 1.00 76.62 169 ILE A N 1
ATOM 1226 C CA . ILE A 1 169 ? -9.999 -11.823 6.726 1.00 76.62 169 ILE A CA 1
ATOM 1227 C C . ILE A 1 169 ? -11.155 -12.819 6.656 1.00 76.62 169 ILE A C 1
ATOM 1229 O O . ILE A 1 169 ? -11.031 -13.936 7.156 1.00 76.62 169 ILE A O 1
ATOM 1233 N N . SER A 1 170 ? -12.262 -12.456 6.010 1.00 78.38 170 SER A N 1
ATOM 1234 C CA . SER A 1 170 ? -13.353 -13.396 5.747 1.00 78.38 170 SER A CA 1
ATOM 1235 C C . SER A 1 170 ? -12.878 -14.568 4.890 1.00 78.38 170 SER A C 1
ATOM 1237 O O . SER A 1 170 ? -13.289 -15.699 5.135 1.00 78.38 170 SER A O 1
ATOM 1239 N N . ASN A 1 171 ? -12.003 -14.321 3.913 1.00 79.88 171 ASN A N 1
ATOM 1240 C CA . ASN A 1 171 ? -11.402 -15.375 3.103 1.00 79.88 171 ASN A CA 1
ATOM 1241 C C . ASN A 1 171 ? -10.472 -16.272 3.933 1.00 79.88 171 ASN A C 1
ATOM 1243 O O . ASN A 1 171 ? -10.595 -17.489 3.841 1.00 79.88 171 ASN A O 1
ATOM 1247 N N . ILE A 1 172 ? -9.624 -15.713 4.804 1.00 77.88 172 ILE A N 1
ATOM 1248 C CA . ILE A 1 172 ? -8.796 -16.512 5.727 1.00 77.88 172 ILE A CA 1
ATOM 1249 C C . ILE A 1 172 ? -9.689 -17.409 6.593 1.00 77.88 172 ILE A C 1
ATOM 1251 O O . ILE A 1 172 ? -9.493 -18.619 6.644 1.00 77.88 172 ILE A O 1
ATOM 1255 N N . ARG A 1 173 ? -10.731 -16.847 7.215 1.00 74.75 173 ARG A N 1
ATOM 1256 C CA . ARG A 1 173 ? -11.621 -17.621 8.092 1.00 74.75 173 ARG A CA 1
ATOM 1257 C C . ARG A 1 173 ? -12.494 -18.634 7.348 1.00 74.75 173 ARG A C 1
ATOM 1259 O O . ARG A 1 173 ? -12.850 -19.658 7.912 1.00 74.75 173 ARG A O 1
ATOM 1266 N N . GLY A 1 174 ? -12.888 -18.332 6.114 1.00 71.62 174 GLY A N 1
ATOM 1267 C CA . GLY A 1 174 ? -13.836 -19.148 5.355 1.00 71.62 174 GLY A CA 1
ATOM 1268 C C . GLY A 1 174 ? -13.194 -20.180 4.429 1.00 71.62 174 GLY A C 1
ATOM 1269 O O . GLY A 1 174 ? -13.815 -21.198 4.138 1.00 71.62 174 GLY A O 1
ATOM 1270 N N . LYS A 1 175 ? -11.978 -19.920 3.933 1.00 73.56 175 LYS A N 1
ATOM 1271 C CA . LYS A 1 175 ? -11.338 -20.708 2.864 1.00 73.56 175 LYS A CA 1
ATOM 1272 C C . LYS A 1 175 ? -10.034 -21.378 3.279 1.00 73.56 175 LYS A C 1
ATOM 1274 O O . LYS A 1 175 ? -9.640 -22.347 2.635 1.00 73.56 175 LYS A O 1
ATOM 1279 N N . GLN A 1 176 ? -9.388 -20.918 4.350 1.00 69.25 176 GLN A N 1
ATOM 1280 C CA . GLN A 1 176 ? -8.146 -21.516 4.848 1.00 69.25 176 GLN A CA 1
ATOM 1281 C C . GLN A 1 176 ? -8.447 -22.550 5.937 1.00 69.25 176 GLN A C 1
ATOM 1283 O O . GLN A 1 176 ? -8.022 -22.423 7.083 1.00 69.25 176 GLN A O 1
ATOM 1288 N N . SER A 1 177 ? -9.195 -23.597 5.563 1.00 63.09 177 SER A N 1
ATOM 1289 C CA . SER A 1 177 ? -9.603 -24.704 6.445 1.00 63.09 177 SER A CA 1
ATOM 1290 C C . SER A 1 177 ? -8.431 -25.418 7.123 1.00 63.09 177 SER A C 1
ATOM 1292 O O . SER A 1 177 ? -8.611 -25.992 8.195 1.00 63.09 177 SER A O 1
ATOM 1294 N N . VAL A 1 178 ? -7.231 -25.361 6.537 1.00 65.19 178 VAL A N 1
ATOM 1295 C CA . VAL A 1 178 ? -6.012 -25.954 7.107 1.00 65.19 178 VAL A CA 1
ATOM 1296 C C . VAL A 1 178 ? -5.626 -25.314 8.448 1.00 65.19 178 VAL A C 1
ATOM 1298 O O . VAL A 1 178 ? -5.176 -26.003 9.353 1.00 65.19 178 VAL A O 1
ATOM 1301 N N . LEU A 1 179 ? -5.917 -24.021 8.639 1.00 61.38 179 LEU A N 1
ATOM 1302 C CA . LEU A 1 179 ? -5.634 -23.297 9.886 1.00 61.38 179 LEU A CA 1
ATOM 1303 C C . LEU A 1 179 ? -6.603 -23.655 11.026 1.00 61.38 179 LEU A C 1
ATOM 1305 O O . LEU A 1 179 ? -6.363 -23.313 12.180 1.00 61.38 179 LEU A O 1
ATOM 1309 N N . PHE A 1 180 ? -7.708 -24.332 10.706 1.00 58.69 180 PHE A N 1
ATOM 1310 C CA . PHE A 1 180 ? -8.738 -24.756 11.661 1.00 58.69 180 PHE A CA 1
ATOM 1311 C C . PHE A 1 180 ? -8.545 -26.188 12.153 1.00 58.69 180 PHE A C 1
ATOM 1313 O O . PHE A 1 180 ? -9.218 -26.633 13.085 1.00 58.69 180 PHE A O 1
ATOM 1320 N N . LYS A 1 181 ? -7.629 -26.928 11.533 1.00 61.31 181 LYS A N 1
ATOM 1321 C CA . LYS A 1 181 ? -7.268 -28.272 11.954 1.00 61.31 181 LYS A CA 1
ATOM 1322 C C . LYS A 1 181 ? -6.370 -28.164 13.180 1.00 61.31 181 LYS A C 1
ATOM 1324 O O . LYS A 1 181 ? -5.185 -27.882 13.068 1.00 61.31 181 LYS A O 1
ATOM 1329 N N . VAL A 1 182 ? -6.944 -28.378 14.363 1.00 57.94 182 VAL A N 1
ATOM 1330 C CA . VAL A 1 182 ? -6.256 -28.272 15.668 1.00 57.94 182 VAL A CA 1
ATOM 1331 C C . VAL A 1 182 ? -4.988 -29.134 15.724 1.00 57.94 182 VAL A C 1
ATOM 1333 O O . VAL A 1 182 ? -3.999 -28.747 16.340 1.00 57.94 182 VAL A O 1
ATOM 1336 N N . ASN A 1 183 ? -4.992 -30.271 15.024 1.00 55.53 183 ASN A N 1
ATOM 1337 C CA . ASN A 1 183 ? -3.845 -31.166 14.875 1.00 55.53 183 ASN A CA 1
ATOM 1338 C C . ASN A 1 183 ? -2.681 -30.567 14.062 1.00 55.53 183 ASN A C 1
ATOM 1340 O O . ASN A 1 183 ? -1.551 -31.005 14.241 1.00 55.53 183 ASN A O 1
ATOM 1344 N N . GLU A 1 184 ? -2.942 -29.596 13.185 1.00 60.44 184 GLU A N 1
ATOM 1345 C CA . GLU A 1 184 ? -1.947 -28.952 12.312 1.00 60.44 184 GLU A CA 1
ATOM 1346 C C . GLU A 1 184 ? -1.611 -27.520 12.774 1.00 60.44 184 GLU A C 1
ATOM 1348 O O . GLU A 1 184 ? -0.460 -27.103 12.690 1.00 60.44 184 GLU A O 1
ATOM 1353 N N . ALA A 1 185 ? -2.581 -26.782 13.323 1.00 58.19 185 ALA A N 1
ATOM 1354 C CA . ALA A 1 185 ? -2.418 -25.400 13.785 1.00 58.19 185 ALA A CA 1
ATOM 1355 C C . ALA A 1 185 ? -1.983 -25.274 15.259 1.00 58.19 185 ALA A C 1
ATOM 1357 O O . ALA A 1 185 ? -1.588 -24.194 15.698 1.00 58.19 185 ALA A O 1
ATOM 1358 N N . GLY A 1 186 ? -2.083 -26.351 16.048 1.00 60.06 186 GLY A N 1
ATOM 1359 C CA . GLY A 1 186 ? -1.636 -26.389 17.446 1.00 60.06 186 GLY A CA 1
ATOM 1360 C C . GLY A 1 186 ? -2.463 -25.551 18.434 1.00 60.06 186 GLY A C 1
ATOM 1361 O O . GLY A 1 186 ? -2.097 -25.469 19.604 1.00 60.06 186 GLY A O 1
ATOM 1362 N N . SER A 1 187 ? -3.568 -24.928 18.002 1.00 60.97 187 SER A N 1
ATOM 1363 C CA . SER A 1 187 ? -4.467 -24.139 18.857 1.00 60.97 187 SER A CA 1
ATOM 1364 C C . SER A 1 187 ? -5.898 -24.103 18.314 1.00 60.97 187 SER A C 1
ATOM 1366 O O . SER A 1 187 ? -6.125 -24.057 17.108 1.00 60.97 187 SER A O 1
ATOM 1368 N N . GLU A 1 188 ? -6.877 -24.083 19.219 1.00 63.94 188 GLU A N 1
ATOM 1369 C CA . GLU A 1 188 ? -8.307 -23.996 18.895 1.00 63.94 188 GLU A CA 1
ATOM 1370 C C . GLU A 1 188 ? -8.823 -22.547 18.808 1.00 63.94 188 GLU A C 1
ATOM 1372 O O . GLU A 1 188 ? -9.980 -22.327 18.444 1.00 63.94 188 GLU A O 1
ATOM 1377 N N . ALA A 1 189 ? -7.993 -21.552 19.146 1.00 62.94 189 ALA A N 1
ATOM 1378 C CA . ALA A 1 189 ? -8.407 -20.150 19.287 1.00 62.94 189 ALA A CA 1
ATOM 1379 C C . ALA A 1 189 ? -8.954 -19.551 17.979 1.00 62.94 189 ALA A C 1
ATOM 1381 O O . ALA A 1 189 ? -9.979 -18.872 17.982 1.00 62.94 189 ALA A O 1
ATOM 1382 N N . LEU A 1 190 ? -8.348 -19.891 16.838 1.00 64.94 190 LEU A N 1
ATOM 1383 C CA . LEU A 1 190 ? -8.844 -19.489 15.518 1.00 64.94 190 LEU A CA 1
ATOM 1384 C C . LEU A 1 190 ? -10.256 -20.026 15.240 1.00 64.94 190 LEU A C 1
ATOM 1386 O O . LEU A 1 190 ? -11.084 -19.312 14.677 1.00 64.94 190 LEU A O 1
AT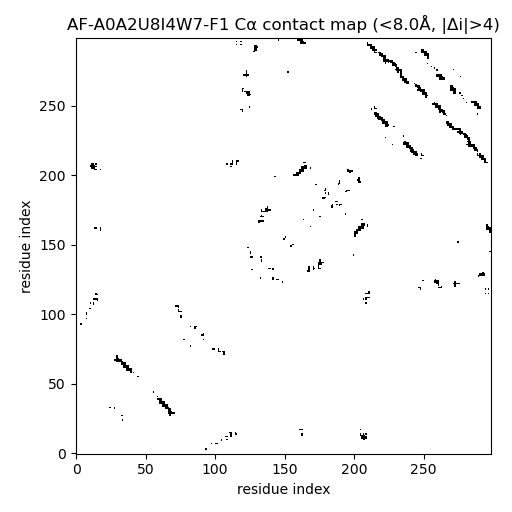OM 1390 N N . LEU A 1 191 ? -10.543 -21.259 15.668 1.00 59.91 191 LEU A N 1
ATOM 1391 C CA . LEU A 1 191 ? -11.827 -21.930 15.458 1.00 59.91 191 LEU A CA 1
ATOM 1392 C C . LEU A 1 191 ? -12.908 -21.435 16.426 1.00 59.91 191 LEU A C 1
ATOM 1394 O O . LEU A 1 191 ? -14.056 -21.267 16.020 1.00 59.91 191 LEU A O 1
ATOM 1398 N N . ARG A 1 192 ? -12.554 -21.197 17.695 1.00 66.56 192 ARG A N 1
ATOM 1399 C CA . ARG A 1 192 ? -13.515 -20.827 18.750 1.00 66.56 192 ARG A CA 1
ATOM 1400 C C . ARG A 1 192 ? -13.725 -19.320 18.892 1.00 66.56 192 ARG A C 1
ATOM 1402 O O . ARG A 1 192 ? -14.848 -18.891 19.135 1.00 66.56 192 ARG A O 1
ATOM 1409 N N . GLU A 1 193 ? -12.673 -18.523 18.747 1.00 63.28 193 GLU A N 1
ATOM 1410 C CA . GLU A 1 193 ? -12.700 -17.073 18.992 1.00 63.28 193 GLU A CA 1
ATOM 1411 C C . GLU A 1 193 ? -12.626 -16.256 17.694 1.00 63.28 193 GLU A C 1
ATOM 1413 O O . GLU A 1 193 ? -12.869 -15.048 17.698 1.00 63.28 193 GLU A O 1
ATOM 1418 N N . GLY A 1 194 ? -12.282 -16.890 16.565 1.00 60.41 194 GLY A N 1
ATOM 1419 C CA . GLY A 1 194 ? -12.069 -16.196 15.292 1.00 60.41 194 GLY A CA 1
ATOM 1420 C C . GLY A 1 194 ? -10.907 -15.195 15.337 1.00 60.41 194 GLY A C 1
ATOM 1421 O O . GLY A 1 194 ? -10.822 -14.313 14.474 1.00 60.41 194 GLY A O 1
ATOM 1422 N N . THR A 1 195 ? -10.041 -15.289 16.352 1.00 64.94 195 THR A N 1
ATOM 1423 C CA . THR A 1 195 ? -8.886 -14.415 16.561 1.00 64.94 195 THR A CA 1
ATOM 1424 C C . THR A 1 195 ? -7.767 -14.837 15.629 1.00 64.94 195 THR A C 1
ATOM 1426 O O . THR A 1 195 ? -7.304 -15.972 15.649 1.00 64.94 195 THR A O 1
ATOM 1429 N N . ILE A 1 196 ? -7.349 -13.914 14.766 1.00 68.44 196 ILE A N 1
ATOM 1430 C CA . ILE A 1 196 ? -6.306 -14.187 13.786 1.00 68.44 196 ILE A CA 1
ATOM 1431 C C . ILE A 1 196 ? -4.973 -13.975 14.492 1.00 68.44 196 ILE A C 1
ATOM 1433 O O . ILE A 1 196 ? -4.606 -12.842 14.786 1.00 68.44 196 ILE A O 1
ATOM 1437 N N . GLY A 1 197 ? -4.328 -15.078 14.864 1.00 70.75 197 GLY A N 1
ATOM 1438 C CA . GLY A 1 197 ? -3.036 -15.061 15.539 1.00 70.75 197 GLY A CA 1
ATOM 1439 C C . GLY A 1 197 ? -1.879 -14.738 14.591 1.00 70.75 197 GLY A C 1
ATOM 1440 O O . GLY A 1 197 ? -2.039 -14.083 13.560 1.00 70.75 197 GLY A O 1
ATOM 1441 N N . ARG A 1 198 ? -0.694 -15.234 14.946 1.00 73.62 198 ARG A N 1
ATOM 1442 C CA . ARG A 1 198 ? 0.511 -15.106 14.126 1.00 73.62 198 ARG A CA 1
ATOM 1443 C C . ARG A 1 198 ? 0.552 -16.205 13.061 1.00 73.62 198 ARG A C 1
ATOM 1445 O O . ARG A 1 198 ? 0.435 -17.377 13.410 1.00 73.62 198 ARG A O 1
ATOM 1452 N N . ILE A 1 199 ? 0.749 -15.844 11.793 1.00 72.94 199 ILE A N 1
ATOM 1453 C CA . ILE A 1 199 ? 0.842 -16.786 10.661 1.00 72.94 199 ILE A CA 1
ATOM 1454 C C . ILE A 1 199 ? 2.102 -16.467 9.850 1.00 72.94 199 ILE A C 1
ATOM 1456 O O . ILE A 1 199 ? 2.347 -15.311 9.528 1.00 72.94 199 ILE A O 1
ATOM 1460 N N . GLU A 1 200 ? 2.934 -17.477 9.577 1.00 68.38 200 GLU A N 1
ATOM 1461 C CA . GLU A 1 200 ? 4.203 -17.366 8.820 1.00 68.38 200 GLU A CA 1
ATOM 1462 C C . GLU A 1 200 ? 5.181 -16.273 9.297 1.00 68.38 200 GLU A C 1
ATOM 1464 O O . GLU A 1 200 ? 6.062 -15.824 8.565 1.00 68.38 200 GLU A O 1
ATOM 1469 N N . GLY A 1 201 ? 5.069 -15.878 10.566 1.00 67.00 201 GLY A N 1
ATOM 1470 C CA . GLY A 1 201 ? 5.876 -14.819 11.167 1.00 67.00 201 GLY A CA 1
ATOM 1471 C C . GLY A 1 201 ? 5.173 -13.464 11.241 1.00 67.00 201 GLY A C 1
ATOM 1472 O O . GLY A 1 201 ? 5.590 -12.652 12.070 1.00 67.00 201 GLY A O 1
ATOM 1473 N N . PHE A 1 202 ? 4.081 -13.269 10.493 1.00 73.69 202 PHE A N 1
ATOM 1474 C CA . PHE A 1 202 ? 3.248 -12.068 10.510 1.00 73.69 202 PHE A CA 1
ATOM 1475 C C . PHE A 1 202 ? 2.257 -12.066 11.667 1.00 73.69 202 PHE A C 1
ATOM 1477 O O . PHE A 1 202 ? 1.484 -13.009 11.845 1.00 73.69 202 PHE A O 1
ATOM 1484 N N . ASN A 1 203 ? 2.220 -10.968 12.409 1.00 79.12 203 ASN A N 1
ATOM 1485 C CA . ASN A 1 203 ? 1.124 -10.640 13.306 1.00 79.12 203 ASN A CA 1
ATOM 1486 C C . ASN A 1 203 ? -0.007 -10.010 12.489 1.00 79.12 203 ASN A C 1
ATOM 1488 O O . ASN A 1 203 ? 0.180 -8.984 11.829 1.00 79.12 203 ASN A O 1
ATOM 1492 N N . LEU A 1 204 ? -1.172 -10.659 12.494 1.00 78.94 204 LEU A N 1
ATOM 1493 C CA . LEU A 1 204 ? -2.290 -10.263 11.649 1.00 78.94 204 LEU A CA 1
ATOM 1494 C C . LEU A 1 204 ? -3.222 -9.299 12.374 1.00 78.94 204 LEU A C 1
ATOM 1496 O O . LEU A 1 204 ? -3.732 -9.567 13.460 1.00 78.94 204 LEU A O 1
ATOM 1500 N N . HIS A 1 205 ? -3.501 -8.183 11.715 1.00 80.56 205 HIS A N 1
ATOM 1501 C CA . HIS A 1 205 ? -4.399 -7.148 12.198 1.00 80.56 205 HIS A CA 1
ATOM 1502 C C . HIS A 1 205 ? -5.529 -6.918 11.200 1.00 80.56 205 HIS A C 1
ATOM 1504 O O . HIS A 1 205 ? -5.339 -6.999 9.989 1.00 80.56 205 HIS A O 1
ATOM 1510 N N . ASN A 1 206 ? -6.719 -6.596 11.709 1.00 78.50 206 ASN A N 1
ATOM 1511 C CA . ASN A 1 206 ? -7.839 -6.163 10.880 1.00 78.50 206 ASN A CA 1
ATOM 1512 C C . ASN A 1 206 ? -8.028 -4.660 11.012 1.00 78.50 206 ASN A C 1
ATOM 1514 O O . ASN A 1 206 ? -8.110 -4.148 12.132 1.00 78.50 206 ASN A O 1
ATOM 1518 N N . SER A 1 207 ? -8.176 -3.974 9.887 1.00 78.19 207 SER A N 1
ATOM 1519 C CA . SER A 1 207 ? -8.567 -2.574 9.863 1.00 78.19 207 SER A CA 1
ATOM 1520 C C . SER A 1 207 ? -9.737 -2.335 8.907 1.00 78.19 207 SER A C 1
ATOM 1522 O O . SER A 1 207 ? -9.772 -2.827 7.777 1.00 78.19 207 SER A O 1
ATOM 1524 N N . ALA A 1 208 ? -10.691 -1.518 9.358 1.00 71.69 208 ALA A N 1
ATOM 1525 C CA . ALA A 1 208 ? -11.729 -0.946 8.504 1.00 71.69 208 ALA A CA 1
ATOM 1526 C C . ALA A 1 208 ? -11.233 0.282 7.711 1.00 71.69 208 ALA A C 1
ATOM 1528 O O . ALA A 1 208 ? -11.840 0.652 6.707 1.00 71.69 208 ALA A O 1
ATOM 1529 N N . GLY A 1 209 ? -10.114 0.885 8.123 1.00 66.62 209 GLY A N 1
ATOM 1530 C CA . GLY A 1 209 ? -9.464 2.045 7.511 1.00 66.62 209 GLY A CA 1
ATOM 1531 C C . GLY A 1 209 ? -8.678 1.751 6.229 1.00 66.62 209 GLY A C 1
ATOM 1532 O O . GLY A 1 209 ? -7.932 2.616 5.766 1.00 66.62 209 GLY A O 1
ATOM 1533 N N . ILE A 1 210 ? -8.836 0.565 5.628 1.00 76.00 210 ILE A N 1
ATOM 1534 C CA . ILE A 1 210 ? -8.194 0.233 4.352 1.00 76.00 210 ILE A CA 1
ATOM 1535 C C . ILE A 1 210 ? -8.665 1.170 3.245 1.00 76.00 210 ILE A C 1
ATOM 1537 O O . ILE A 1 210 ? -9.849 1.241 2.899 1.00 76.00 210 ILE A O 1
ATOM 1541 N N . LYS A 1 211 ? -7.701 1.861 2.635 1.00 78.69 211 LYS A N 1
ATOM 1542 C CA . LYS A 1 211 ? -7.966 2.772 1.530 1.00 78.69 211 LYS A CA 1
ATOM 1543 C C . LYS A 1 211 ? -8.217 1.989 0.245 1.00 78.69 211 LYS A C 1
ATOM 1545 O O . LYS A 1 211 ? -7.405 1.164 -0.171 1.00 78.69 211 LYS A O 1
ATOM 1550 N N . ARG A 1 212 ? -9.349 2.278 -0.396 1.00 78.50 212 ARG A N 1
ATOM 1551 C CA . ARG A 1 212 ? -9.648 1.838 -1.762 1.00 78.50 212 ARG A CA 1
ATOM 1552 C C . ARG A 1 212 ? -9.079 2.868 -2.725 1.00 78.50 212 ARG A C 1
ATOM 1554 O O . ARG A 1 212 ? -9.399 4.052 -2.612 1.00 78.50 212 ARG A O 1
ATOM 1561 N N . VAL A 1 213 ? -8.207 2.422 -3.616 1.00 79.31 213 VAL A N 1
ATOM 1562 C CA . VAL A 1 213 ? -7.491 3.270 -4.563 1.00 79.31 213 VAL A CA 1
ATOM 1563 C C . VAL A 1 213 ? -8.136 3.124 -5.931 1.00 79.31 213 VAL A C 1
ATOM 1565 O O . VAL A 1 213 ? -8.148 2.044 -6.528 1.00 79.31 213 VAL A O 1
ATOM 1568 N N . THR A 1 214 ? -8.676 4.233 -6.427 1.00 80.31 214 THR A N 1
ATOM 1569 C CA . THR A 1 214 ? -9.093 4.347 -7.819 1.00 80.31 214 THR A CA 1
ATOM 1570 C C . THR A 1 214 ? -7.851 4.643 -8.648 1.00 80.31 214 THR A C 1
ATOM 1572 O O . THR A 1 214 ? -7.382 5.777 -8.648 1.00 80.31 214 THR A O 1
ATOM 1575 N N . ALA A 1 215 ? -7.307 3.619 -9.308 1.00 80.62 215 ALA A N 1
ATOM 1576 C CA . ALA A 1 215 ? -6.230 3.792 -10.276 1.00 80.62 215 ALA A CA 1
ATOM 1577 C C . ALA A 1 215 ? -6.550 4.843 -11.350 1.00 80.62 215 ALA A C 1
ATOM 1579 O O . ALA A 1 215 ? -7.720 5.067 -11.684 1.00 80.62 215 ALA A O 1
ATOM 1580 N N . GLY A 1 216 ? -5.496 5.465 -11.883 1.00 81.50 216 GLY A N 1
ATOM 1581 C CA . GLY A 1 216 ? -5.582 6.364 -13.027 1.00 81.50 216 GLY A CA 1
ATOM 1582 C C . GLY A 1 216 ? -6.106 5.702 -14.307 1.00 81.50 216 GLY A C 1
ATOM 1583 O O . GLY A 1 216 ? -6.421 4.514 -14.356 1.00 81.50 216 GLY A O 1
ATOM 1584 N N . THR A 1 217 ? -6.212 6.497 -15.368 1.00 85.88 217 THR A N 1
ATOM 1585 C CA . THR A 1 217 ? -6.681 6.050 -16.694 1.00 85.88 217 THR A CA 1
ATOM 1586 C C . THR A 1 217 ? -5.536 5.819 -17.678 1.00 85.88 217 THR A C 1
ATOM 1588 O O . THR A 1 217 ? -5.768 5.719 -18.881 1.00 85.88 217 THR A O 1
ATOM 1591 N N . GLY A 1 218 ? -4.299 5.781 -17.175 1.00 84.00 218 GLY A N 1
ATOM 1592 C CA . GLY A 1 218 ? -3.095 5.658 -17.979 1.00 84.00 218 GLY A CA 1
ATOM 1593 C C . GLY A 1 218 ? -3.067 4.384 -18.822 1.00 84.00 218 GLY A C 1
ATOM 1594 O O . GLY A 1 218 ? -3.224 3.285 -18.293 1.00 84.00 218 GLY A O 1
ATOM 1595 N N . SER A 1 219 ? -2.841 4.530 -20.127 1.00 87.38 219 SER A N 1
ATOM 1596 C CA . SER A 1 219 ? -2.764 3.411 -21.070 1.00 87.38 219 SER A CA 1
ATOM 1597 C C . SER A 1 219 ? -1.794 3.701 -22.210 1.00 87.38 219 SER A C 1
ATOM 1599 O O . SER A 1 219 ? -1.745 4.823 -22.716 1.00 87.38 219 SER A O 1
ATOM 1601 N N . GLY A 1 220 ? -1.073 2.665 -22.649 1.00 86.94 220 GLY A N 1
ATOM 1602 C CA . GLY A 1 220 ? -0.183 2.722 -23.812 1.00 86.94 220 GLY A CA 1
ATOM 1603 C C . GLY A 1 220 ? 1.142 3.442 -23.571 1.00 86.94 220 GLY A C 1
ATOM 1604 O O . GLY A 1 220 ? 1.764 3.862 -24.535 1.00 86.94 220 GLY A O 1
ATOM 1605 N N . PHE A 1 221 ? 1.558 3.614 -22.313 1.00 89.31 221 PHE A N 1
ATOM 1606 C CA . PHE A 1 221 ? 2.856 4.207 -22.002 1.00 89.31 221 PHE A CA 1
ATOM 1607 C C . PHE A 1 221 ? 3.992 3.245 -22.355 1.00 89.31 221 PHE A C 1
ATOM 1609 O O . PHE A 1 221 ? 3.940 2.064 -21.999 1.00 89.31 221 PHE A O 1
ATOM 1616 N N . LEU A 1 222 ? 5.033 3.765 -22.999 1.00 91.56 222 LEU A N 1
ATOM 1617 C CA . LEU A 1 222 ? 6.269 3.042 -23.287 1.00 91.56 222 LEU A CA 1
ATOM 1618 C C . LEU A 1 222 ? 7.443 3.712 -22.574 1.00 91.56 222 LEU A C 1
ATOM 1620 O O . LEU A 1 222 ? 7.449 4.926 -22.382 1.00 91.56 222 LEU A O 1
ATOM 1624 N N . VAL A 1 223 ? 8.430 2.920 -22.159 1.00 91.44 223 VAL A N 1
ATOM 1625 C CA . VAL A 1 223 ? 9.708 3.430 -21.644 1.00 91.44 223 VAL A CA 1
ATOM 1626 C C . VAL A 1 223 ? 10.452 4.140 -22.773 1.00 91.44 223 VAL A C 1
ATOM 1628 O O . VAL A 1 223 ? 10.654 3.544 -23.825 1.00 91.44 223 VAL A O 1
ATOM 1631 N N . ASN A 1 224 ? 10.886 5.377 -22.530 1.00 90.94 224 ASN A N 1
ATOM 1632 C CA . ASN A 1 224 ? 11.569 6.218 -23.514 1.00 90.94 224 ASN A CA 1
ATOM 1633 C C . ASN A 1 224 ? 12.982 6.562 -23.037 1.00 90.94 224 ASN A C 1
ATOM 1635 O O . ASN A 1 224 ? 13.222 7.605 -22.420 1.00 90.94 224 ASN A O 1
ATOM 1639 N N . LYS A 1 225 ? 13.922 5.654 -23.291 1.00 88.12 225 LYS A N 1
ATOM 1640 C CA . LYS A 1 225 ? 15.345 5.884 -23.040 1.00 88.12 225 LYS A CA 1
ATOM 1641 C C . LYS A 1 225 ? 16.173 4.964 -23.918 1.00 88.12 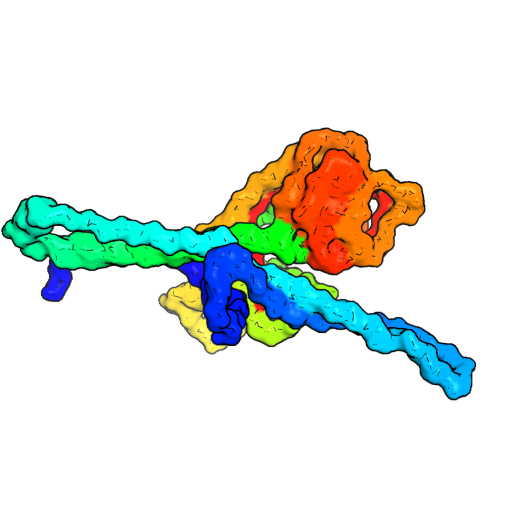225 LYS A C 1
ATOM 1643 O O . LYS A 1 225 ? 16.306 3.770 -23.646 1.00 88.12 225 LYS A O 1
ATOM 1648 N N . ALA A 1 226 ? 16.839 5.556 -24.905 1.00 80.38 226 ALA A N 1
ATOM 1649 C CA . ALA A 1 226 ? 17.856 4.866 -25.682 1.00 80.38 226 ALA A CA 1
ATOM 1650 C C . ALA A 1 226 ? 18.958 4.327 -24.746 1.00 80.38 226 ALA A C 1
ATOM 1652 O O . ALA A 1 226 ? 19.602 5.090 -24.026 1.00 80.38 226 ALA A O 1
ATOM 1653 N N . GLY A 1 227 ? 19.147 3.005 -24.740 1.00 80.38 227 GLY A N 1
ATOM 1654 C CA . GLY A 1 227 ? 20.069 2.305 -23.834 1.00 80.38 227 GLY A CA 1
ATOM 1655 C C . GLY A 1 227 ? 19.420 1.709 -22.580 1.00 80.38 227 GLY A C 1
ATOM 1656 O O . GLY A 1 227 ? 20.085 0.969 -21.864 1.00 80.38 227 GLY A O 1
ATOM 1657 N N . GLY A 1 228 ? 18.132 1.970 -22.346 1.00 87.31 228 GLY A N 1
ATOM 1658 C CA . GLY A 1 228 ? 17.370 1.357 -21.266 1.00 87.31 228 GLY A CA 1
ATOM 1659 C C . GLY A 1 228 ? 17.658 1.910 -19.867 1.00 87.31 228 GLY A C 1
ATOM 1660 O O . GLY A 1 228 ? 18.427 2.859 -19.662 1.00 87.31 228 GLY A O 1
ATOM 1661 N N . TYR A 1 229 ? 16.989 1.317 -18.888 1.00 90.25 229 TYR A N 1
ATOM 1662 C CA . TYR A 1 229 ? 17.178 1.556 -17.459 1.00 90.25 229 TYR A CA 1
ATOM 1663 C C . TYR A 1 229 ? 17.799 0.334 -16.802 1.00 90.25 229 TYR A C 1
ATOM 1665 O O . TYR A 1 229 ? 17.563 -0.790 -17.245 1.00 90.25 229 TYR A O 1
ATOM 1673 N N . GLN A 1 230 ? 18.576 0.571 -15.752 1.00 88.38 230 GLN A N 1
ATOM 1674 C CA . GLN A 1 230 ? 19.222 -0.485 -14.985 1.00 88.38 230 GLN A CA 1
ATOM 1675 C C . GLN A 1 230 ? 18.506 -0.709 -13.652 1.00 88.38 230 GLN A C 1
ATOM 1677 O O . GLN A 1 230 ? 17.760 0.149 -13.167 1.00 88.38 230 GLN A O 1
ATOM 1682 N N . ILE A 1 231 ? 18.758 -1.864 -13.039 1.00 86.56 231 ILE A N 1
ATOM 1683 C CA . ILE A 1 231 ? 18.348 -2.157 -11.658 1.00 86.56 231 ILE A CA 1
ATOM 1684 C C . ILE A 1 231 ? 18.703 -0.979 -10.731 1.00 86.56 231 ILE A C 1
ATOM 1686 O O . ILE A 1 231 ? 19.816 -0.456 -10.751 1.00 86.56 231 ILE A O 1
ATOM 1690 N N . GLY A 1 232 ? 17.745 -0.574 -9.895 1.00 82.56 232 GLY A N 1
ATOM 1691 C CA . GLY A 1 232 ? 17.873 0.533 -8.945 1.00 82.56 232 GLY A CA 1
ATOM 1692 C C . GLY A 1 232 ? 17.449 1.903 -9.483 1.00 82.56 232 GLY A C 1
ATOM 1693 O O . GLY A 1 232 ? 17.261 2.827 -8.686 1.00 82.56 232 GLY A O 1
ATOM 1694 N N . ASP A 1 233 ? 17.224 2.054 -10.794 1.00 86.12 233 ASP A N 1
ATOM 1695 C CA . ASP A 1 233 ? 16.719 3.312 -11.349 1.00 86.12 233 ASP A CA 1
ATOM 1696 C C . ASP A 1 233 ? 15.299 3.610 -10.828 1.00 86.12 233 ASP A C 1
ATOM 1698 O O . ASP A 1 233 ? 14.427 2.738 -10.765 1.00 86.12 233 ASP A O 1
ATOM 1702 N N . GLN A 1 234 ? 15.063 4.864 -10.426 1.00 86.88 234 GLN A N 1
ATOM 1703 C CA . GLN A 1 234 ? 13.781 5.320 -9.865 1.00 86.88 234 GLN A CA 1
ATOM 1704 C C . GLN A 1 234 ? 13.021 6.263 -10.798 1.00 86.88 234 GLN A C 1
ATOM 1706 O O . GLN A 1 234 ? 11.799 6.339 -10.710 1.00 86.88 234 GLN A O 1
ATOM 1711 N N . LEU A 1 235 ? 13.715 6.996 -11.672 1.00 90.44 235 LEU A N 1
ATOM 1712 C CA . LEU A 1 235 ? 13.105 7.945 -12.603 1.00 90.44 235 LEU A CA 1
ATOM 1713 C C . LEU A 1 235 ? 13.045 7.324 -13.995 1.00 90.44 235 LEU A C 1
ATOM 1715 O O . LEU A 1 235 ? 14.047 7.292 -14.705 1.00 90.44 235 LEU A O 1
ATOM 1719 N N . ILE A 1 236 ? 11.860 6.871 -14.383 1.00 91.31 236 ILE A N 1
ATOM 1720 C CA . ILE A 1 236 ? 11.610 6.221 -15.666 1.00 91.31 236 ILE A CA 1
ATOM 1721 C C . ILE A 1 236 ? 10.915 7.216 -16.587 1.00 91.31 236 ILE A C 1
ATOM 1723 O O . ILE A 1 236 ? 9.791 7.644 -16.324 1.00 91.31 236 ILE A O 1
ATOM 1727 N N . ALA A 1 237 ? 11.588 7.619 -17.657 1.00 92.31 237 ALA A N 1
ATOM 1728 C CA . ALA A 1 237 ? 10.997 8.430 -18.704 1.00 92.31 237 ALA A CA 1
ATOM 1729 C C . ALA A 1 237 ? 10.041 7.560 -19.518 1.00 92.31 237 ALA A C 1
ATOM 1731 O O . ALA A 1 237 ? 10.365 6.423 -19.872 1.00 92.31 237 ALA A O 1
ATOM 1732 N N . VAL A 1 238 ? 8.858 8.101 -19.785 1.00 90.81 238 VAL A N 1
ATOM 1733 C CA . VAL A 1 238 ? 7.815 7.427 -20.551 1.00 90.81 238 VAL A CA 1
ATOM 1734 C C . VAL A 1 238 ? 7.261 8.346 -21.622 1.00 90.81 238 VAL A C 1
ATOM 1736 O O . VAL A 1 238 ? 7.260 9.568 -21.466 1.00 90.81 238 VAL A O 1
ATOM 1739 N N . ASP A 1 239 ? 6.769 7.762 -22.703 1.00 90.81 239 ASP A N 1
ATOM 1740 C CA . ASP A 1 239 ? 6.087 8.473 -23.775 1.00 90.81 239 ASP A CA 1
ATOM 1741 C C . ASP A 1 239 ? 4.859 7.698 -24.263 1.00 90.81 239 ASP A C 1
ATOM 1743 O O . ASP A 1 239 ? 4.433 6.746 -23.605 1.00 90.81 239 ASP A O 1
ATOM 1747 N N . THR A 1 240 ? 4.295 8.153 -25.394 1.00 84.44 240 THR A N 1
ATOM 1748 C CA . THR A 1 240 ? 3.260 7.497 -26.226 1.00 84.44 240 THR A CA 1
ATOM 1749 C C . THR A 1 240 ? 1.927 7.151 -25.553 1.00 84.44 240 THR A C 1
ATOM 1751 O O . THR A 1 240 ? 0.940 6.883 -26.241 1.00 84.44 240 THR A O 1
ATOM 1754 N N . GLY A 1 241 ? 1.850 7.250 -24.230 1.00 82.25 241 GLY A N 1
ATOM 1755 C CA . GLY A 1 241 ? 0.668 6.967 -23.445 1.00 82.25 241 GLY A CA 1
ATOM 1756 C C . GLY A 1 241 ? -0.362 8.087 -23.448 1.00 82.25 241 GLY A C 1
ATOM 1757 O O . GLY A 1 241 ? -0.097 9.255 -23.735 1.00 82.25 241 GLY A O 1
ATOM 1758 N N . SER A 1 242 ? -1.575 7.697 -23.084 1.00 84.75 242 SER A N 1
ATOM 1759 C CA . SER A 1 242 ? -2.720 8.579 -22.874 1.00 84.75 242 SER A CA 1
ATOM 1760 C C . SER A 1 242 ? -3.271 8.393 -21.462 1.00 84.75 242 SER A C 1
ATOM 1762 O O . SER A 1 242 ? -2.999 7.386 -20.807 1.00 84.75 242 SER A O 1
ATOM 1764 N N . GLY A 1 243 ? -4.061 9.356 -20.986 1.00 85.69 243 GLY A N 1
ATOM 1765 C CA . GLY A 1 243 ? -4.606 9.327 -19.629 1.00 85.69 243 GLY A CA 1
ATOM 1766 C C . GLY A 1 243 ? -3.579 9.726 -18.569 1.00 85.69 243 GLY A C 1
ATOM 1767 O O . GLY A 1 243 ? -2.556 10.339 -18.872 1.00 85.69 243 GLY A O 1
ATOM 1768 N N . THR A 1 244 ? -3.879 9.423 -17.307 1.00 85.81 244 THR A N 1
ATOM 1769 C CA . THR A 1 244 ? -3.033 9.812 -16.170 1.00 85.81 244 THR A CA 1
ATOM 1770 C C . THR A 1 244 ? -2.585 8.608 -15.357 1.00 85.81 244 THR A C 1
ATOM 1772 O O . THR A 1 244 ? -3.371 7.702 -15.081 1.00 85.81 244 THR A O 1
ATOM 1775 N N . ILE A 1 245 ? -1.317 8.632 -14.951 1.00 86.12 245 ILE A N 1
ATOM 1776 C CA . ILE A 1 245 ? -0.778 7.805 -13.872 1.00 86.12 245 ILE A CA 1
ATOM 1777 C C . ILE A 1 245 ? -0.656 8.723 -12.661 1.00 86.12 245 ILE A C 1
ATOM 1779 O O . ILE A 1 245 ? -0.091 9.813 -12.754 1.00 86.12 245 ILE A O 1
ATOM 1783 N N . ASN A 1 246 ? -1.226 8.310 -11.539 1.00 87.12 246 ASN A N 1
ATOM 1784 C CA . ASN A 1 246 ? -1.266 9.095 -10.315 1.00 87.12 246 ASN A CA 1
ATOM 1785 C C . ASN A 1 246 ? -0.297 8.537 -9.271 1.00 87.12 246 ASN A C 1
ATOM 1787 O O . ASN A 1 246 ? 0.104 7.375 -9.292 1.00 87.12 246 ASN A O 1
ATOM 1791 N N . ARG A 1 247 ? 0.048 9.370 -8.289 1.00 84.56 247 ARG A N 1
ATOM 1792 C CA . ARG A 1 247 ? 0.789 8.919 -7.108 1.00 84.56 247 ARG A CA 1
ATOM 1793 C C . ARG A 1 247 ? 0.003 7.833 -6.368 1.00 84.56 247 ARG A C 1
ATOM 1795 O O . ARG A 1 247 ? -1.154 8.045 -6.009 1.00 84.56 247 ARG A O 1
ATOM 1802 N N . GLY A 1 248 ? 0.673 6.726 -6.063 1.00 81.38 248 GLY A N 1
ATOM 1803 C CA . GLY A 1 248 ? 0.073 5.543 -5.458 1.00 81.38 248 GLY A CA 1
ATOM 1804 C C . GLY A 1 248 ? -0.477 4.540 -6.468 1.00 81.38 248 GLY A C 1
ATOM 1805 O O . GLY A 1 248 ? -0.956 3.494 -6.051 1.00 81.38 248 GLY A O 1
ATOM 1806 N N . ASP A 1 249 ? -0.410 4.800 -7.770 1.00 85.38 249 ASP A N 1
ATOM 1807 C CA . ASP A 1 249 ? -0.722 3.771 -8.757 1.00 85.38 249 ASP A CA 1
ATOM 1808 C C . ASP A 1 249 ? 0.327 2.650 -8.729 1.00 85.38 249 ASP A C 1
ATOM 1810 O O . ASP A 1 249 ? 1.476 2.856 -8.330 1.00 85.38 249 ASP A O 1
ATOM 1814 N N . ILE A 1 250 ? -0.091 1.447 -9.129 1.00 86.00 250 ILE A N 1
ATOM 1815 C CA . ILE A 1 250 ? 0.792 0.286 -9.248 1.00 86.00 250 ILE A CA 1
ATOM 1816 C C . ILE A 1 250 ? 1.026 0.022 -10.729 1.00 86.00 250 ILE A C 1
ATOM 1818 O O . ILE A 1 250 ? 0.070 -0.193 -11.481 1.00 86.00 250 ILE A O 1
ATOM 1822 N N . VAL A 1 251 ? 2.293 0.017 -11.131 1.00 88.69 251 VAL A N 1
ATOM 1823 C CA . VAL A 1 251 ? 2.716 -0.242 -12.508 1.00 88.69 251 VAL A CA 1
ATOM 1824 C C . VAL A 1 251 ? 3.531 -1.527 -12.598 1.00 88.69 251 VAL A C 1
ATOM 1826 O O . VAL A 1 251 ? 4.221 -1.925 -11.658 1.00 88.69 251 VAL A O 1
ATOM 1829 N N . THR A 1 252 ? 3.437 -2.171 -13.752 1.00 90.62 252 THR A N 1
ATOM 1830 C CA . THR A 1 252 ? 4.236 -3.331 -14.156 1.00 90.62 252 THR A CA 1
ATOM 1831 C C . THR A 1 252 ? 4.872 -3.036 -15.503 1.00 90.62 252 THR A C 1
ATOM 1833 O O . THR A 1 252 ? 4.323 -2.267 -16.297 1.00 90.62 252 THR A O 1
ATOM 1836 N N . PHE A 1 253 ? 6.022 -3.644 -15.761 1.00 90.12 253 PHE A N 1
ATOM 1837 C CA . PHE A 1 253 ? 6.720 -3.519 -17.032 1.00 90.12 253 PHE A CA 1
ATOM 1838 C C . PHE A 1 253 ? 6.673 -4.851 -17.769 1.00 90.12 253 PHE A C 1
ATOM 1840 O O . PHE A 1 253 ? 6.725 -5.920 -17.164 1.00 90.12 253 PHE A O 1
ATOM 1847 N N . THR A 1 254 ? 6.542 -4.799 -19.090 1.00 90.31 254 THR A N 1
ATOM 1848 C CA . THR A 1 254 ? 6.491 -6.020 -19.901 1.00 90.31 254 THR A CA 1
ATOM 1849 C C . THR A 1 254 ? 7.795 -6.801 -19.768 1.00 90.31 254 THR A C 1
ATOM 1851 O O . THR A 1 254 ? 8.867 -6.259 -20.011 1.00 90.31 254 THR A O 1
ATOM 1854 N N . GLY A 1 255 ? 7.696 -8.083 -19.407 1.00 81.19 255 GLY A N 1
ATOM 1855 C CA . GLY A 1 255 ? 8.860 -8.939 -19.164 1.00 81.19 255 GLY A CA 1
ATOM 1856 C C . GLY A 1 255 ? 9.396 -8.894 -17.731 1.00 81.19 255 GLY A C 1
ATOM 1857 O O . GLY A 1 255 ? 10.349 -9.613 -17.445 1.00 81.19 255 GLY A O 1
ATOM 1858 N N . ASP A 1 256 ? 8.774 -8.111 -16.844 1.00 85.94 256 ASP A N 1
ATOM 1859 C CA . ASP A 1 256 ? 9.053 -8.078 -15.409 1.00 85.94 256 ASP A CA 1
ATOM 1860 C C . ASP A 1 256 ? 7.833 -8.595 -14.622 1.00 85.94 256 ASP A C 1
ATOM 1862 O O . ASP A 1 256 ? 6.687 -8.224 -14.886 1.00 85.94 256 ASP A O 1
ATOM 1866 N N . THR A 1 257 ? 8.069 -9.481 -13.654 1.00 82.75 257 THR A N 1
ATOM 1867 C CA . THR A 1 257 ? 7.027 -10.032 -12.773 1.00 82.75 257 THR A CA 1
ATOM 1868 C C . THR A 1 257 ? 6.751 -9.167 -11.541 1.00 82.75 257 THR A C 1
ATOM 1870 O O . THR A 1 257 ? 5.788 -9.427 -10.817 1.00 82.75 257 THR A O 1
ATOM 1873 N N . HIS A 1 258 ? 7.581 -8.160 -11.270 1.00 85.62 258 HIS A N 1
ATOM 1874 C CA . HIS A 1 258 ? 7.466 -7.304 -10.093 1.00 85.62 258 HIS A CA 1
ATOM 1875 C C . HIS A 1 258 ? 6.467 -6.160 -10.304 1.00 85.62 258 HIS A C 1
ATOM 1877 O O . HIS A 1 258 ? 6.317 -5.608 -11.395 1.00 85.62 258 HIS A O 1
ATOM 1883 N N . GLN A 1 259 ? 5.793 -5.773 -9.220 1.00 86.56 259 GLN A N 1
ATOM 1884 C CA . GLN A 1 259 ? 4.874 -4.637 -9.198 1.00 86.56 259 GLN A CA 1
ATOM 1885 C C . GLN A 1 259 ? 5.485 -3.471 -8.422 1.00 86.56 259 GLN A C 1
ATOM 1887 O O . GLN A 1 259 ? 5.956 -3.634 -7.289 1.00 86.56 259 GLN A O 1
ATOM 1892 N N . TYR A 1 260 ? 5.430 -2.283 -9.016 1.00 86.50 260 TYR A N 1
ATOM 1893 C CA . TYR A 1 260 ? 6.080 -1.079 -8.509 1.00 86.50 260 TYR A CA 1
ATOM 1894 C C . TYR A 1 260 ? 5.050 -0.027 -8.112 1.00 86.50 260 TYR A C 1
ATOM 1896 O O . TYR A 1 260 ? 4.134 0.273 -8.878 1.00 86.50 260 TYR A O 1
ATOM 1904 N N . VAL A 1 261 ? 5.217 0.565 -6.929 1.00 86.00 261 VAL A N 1
ATOM 1905 C CA . VAL A 1 261 ? 4.378 1.683 -6.478 1.00 86.00 261 VAL A CA 1
ATOM 1906 C C . VAL A 1 261 ? 4.952 2.997 -7.004 1.00 86.00 261 VAL A C 1
ATOM 1908 O O . VAL A 1 261 ? 6.147 3.274 -6.869 1.00 86.00 261 VAL A O 1
ATOM 1911 N N . VAL A 1 262 ? 4.089 3.824 -7.589 1.00 86.81 262 VAL A N 1
ATOM 1912 C CA . VAL A 1 262 ? 4.451 5.135 -8.131 1.00 86.81 262 VAL A CA 1
ATOM 1913 C C . VAL A 1 262 ? 4.497 6.177 -7.011 1.00 86.81 262 VAL A C 1
ATOM 1915 O O . VAL A 1 262 ? 3.470 6.537 -6.427 1.00 86.81 262 VAL A O 1
ATOM 1918 N N . ALA A 1 263 ? 5.686 6.710 -6.733 1.00 85.31 263 ALA A N 1
ATOM 1919 C CA . ALA A 1 263 ? 5.907 7.771 -5.751 1.00 85.31 263 ALA A CA 1
ATOM 1920 C C . ALA A 1 263 ? 5.479 9.152 -6.278 1.00 85.31 263 ALA A C 1
ATOM 1922 O O . ALA A 1 263 ? 4.953 9.970 -5.516 1.00 85.31 263 ALA A O 1
ATOM 1923 N N . ALA A 1 264 ? 5.674 9.399 -7.575 1.00 85.44 264 ALA A N 1
ATOM 1924 C CA . ALA A 1 264 ? 5.210 10.580 -8.299 1.00 85.44 264 ALA A CA 1
ATOM 1925 C C . ALA A 1 264 ? 5.131 10.276 -9.803 1.00 85.44 264 ALA A C 1
ATOM 1927 O O . ALA A 1 264 ? 5.834 9.398 -10.293 1.00 85.44 264 ALA A O 1
ATOM 1928 N N . ALA A 1 265 ? 4.295 10.999 -10.543 1.00 86.12 265 ALA A N 1
ATOM 1929 C CA . ALA A 1 265 ? 4.215 10.869 -11.994 1.00 86.12 265 ALA A CA 1
ATOM 1930 C C . ALA A 1 265 ? 3.916 12.221 -12.649 1.00 86.12 265 ALA A C 1
ATOM 1932 O O . ALA A 1 265 ? 3.198 13.056 -12.095 1.00 86.12 265 ALA A O 1
ATOM 1933 N N . SER A 1 266 ? 4.484 12.415 -13.832 1.00 85.19 266 SER A N 1
ATOM 1934 C CA . SER A 1 266 ? 4.215 13.502 -14.768 1.00 85.19 266 SER A CA 1
ATOM 1935 C C . SER A 1 266 ? 3.838 12.911 -16.132 1.00 85.19 266 SER A C 1
ATOM 1937 O O . SER A 1 266 ? 3.841 11.695 -16.314 1.00 85.19 266 SER A O 1
ATOM 1939 N N . ALA A 1 267 ? 3.525 13.763 -17.110 1.00 79.25 267 ALA A N 1
ATOM 1940 C CA . ALA A 1 267 ? 3.166 13.308 -18.455 1.00 79.25 267 ALA A CA 1
ATOM 1941 C C . ALA A 1 267 ? 4.292 12.535 -19.173 1.00 79.25 267 ALA A C 1
ATOM 1943 O O . ALA A 1 267 ? 4.005 11.765 -20.083 1.00 79.25 267 ALA A O 1
ATOM 1944 N N . SER A 1 268 ? 5.552 12.739 -18.775 1.00 86.19 268 SER A N 1
ATOM 1945 C CA . SER A 1 268 ? 6.732 12.170 -19.442 1.00 86.19 268 SER A CA 1
ATOM 1946 C C . SER A 1 268 ? 7.655 11.386 -18.508 1.00 86.19 268 SER A C 1
ATOM 1948 O O . SER A 1 268 ? 8.721 10.930 -18.921 1.00 86.19 268 SER A O 1
ATOM 1950 N N . THR A 1 269 ? 7.339 11.294 -17.215 1.00 89.00 269 THR A N 1
ATOM 1951 C CA . THR A 1 269 ? 8.227 10.658 -16.235 1.00 89.00 269 THR A CA 1
ATOM 1952 C C . THR A 1 269 ? 7.434 10.034 -15.101 1.00 89.00 269 THR A C 1
ATOM 1954 O O . THR A 1 269 ? 6.573 10.672 -14.500 1.00 89.00 269 THR A O 1
ATOM 1957 N N . ILE A 1 270 ? 7.773 8.796 -14.771 1.00 90.19 270 ILE A N 1
ATOM 1958 C CA . ILE A 1 270 ? 7.263 8.056 -13.624 1.00 90.19 270 ILE A CA 1
ATOM 1959 C C . ILE A 1 270 ? 8.403 7.927 -12.616 1.00 90.19 270 ILE A C 1
ATOM 1961 O O . ILE A 1 270 ? 9.493 7.466 -12.949 1.00 90.19 270 ILE A O 1
ATOM 1965 N N . THR A 1 271 ? 8.158 8.330 -11.375 1.00 90.38 271 THR A N 1
ATOM 1966 C CA . THR A 1 271 ? 9.075 8.125 -10.255 1.00 90.38 271 THR A CA 1
ATOM 1967 C C . THR A 1 271 ? 8.584 6.954 -9.416 1.00 90.38 271 THR A C 1
ATOM 1969 O O . THR A 1 271 ? 7.502 7.014 -8.829 1.00 90.38 271 THR A O 1
ATOM 1972 N N . LEU A 1 272 ? 9.378 5.892 -9.353 1.00 87.56 272 LEU A N 1
ATOM 1973 C CA . LEU A 1 272 ? 9.118 4.709 -8.539 1.00 87.56 272 LEU A CA 1
ATOM 1974 C C . LEU A 1 272 ? 9.570 4.940 -7.094 1.00 87.56 272 LEU A C 1
ATOM 1976 O O . LEU A 1 272 ? 10.540 5.654 -6.839 1.00 87.56 272 LEU A O 1
ATOM 1980 N N . SER A 1 273 ? 8.879 4.315 -6.143 1.00 83.38 273 SER A N 1
ATOM 1981 C CA . SER A 1 273 ? 9.334 4.264 -4.751 1.00 83.38 273 SER A CA 1
ATOM 1982 C C . SER A 1 273 ? 10.674 3.516 -4.630 1.00 83.38 273 SER A C 1
ATOM 1984 O O . SER A 1 273 ? 10.935 2.553 -5.357 1.00 83.38 273 SER A O 1
ATOM 1986 N N . ALA A 1 274 ? 11.523 3.933 -3.683 1.00 76.75 274 ALA A N 1
ATOM 1987 C CA . ALA A 1 274 ? 12.770 3.231 -3.366 1.00 76.75 274 ALA A CA 1
ATOM 1988 C C . ALA A 1 274 ? 12.484 1.759 -2.993 1.00 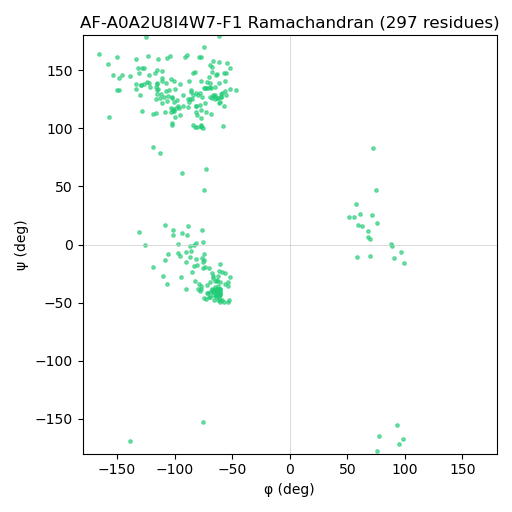76.75 274 ALA A C 1
ATOM 1990 O O . ALA A 1 274 ? 11.491 1.522 -2.304 1.00 76.75 274 ALA A O 1
ATOM 1991 N N . PRO A 1 275 ? 13.305 0.775 -3.416 1.00 73.44 275 PRO A N 1
ATOM 1992 C CA . PRO A 1 275 ? 14.652 0.918 -3.982 1.00 73.44 275 PRO A CA 1
ATOM 1993 C C . PRO A 1 275 ? 14.733 1.095 -5.515 1.00 73.44 275 PRO A C 1
ATOM 1995 O O . PRO A 1 275 ? 15.837 1.114 -6.042 1.00 73.44 275 PRO A O 1
ATOM 1998 N N . GLY A 1 276 ? 13.618 1.279 -6.236 1.00 82.81 276 GLY A N 1
ATOM 1999 C CA . GLY A 1 276 ? 13.616 1.423 -7.705 1.00 82.81 276 GLY A CA 1
ATOM 2000 C C . GLY A 1 276 ? 13.407 0.097 -8.445 1.00 82.81 276 GLY A C 1
ATOM 2001 O O . GLY A 1 276 ? 12.774 -0.813 -7.898 1.00 82.81 276 GLY A O 1
ATOM 2002 N N . LEU A 1 277 ? 13.875 -0.005 -9.692 1.00 83.94 277 LEU A N 1
ATOM 2003 C CA . LEU A 1 277 ? 13.740 -1.205 -10.535 1.00 83.94 277 LEU A CA 1
ATOM 2004 C C . LEU A 1 277 ? 14.479 -2.430 -9.971 1.00 83.94 277 LEU A C 1
ATOM 2006 O O . LEU A 1 277 ? 15.547 -2.287 -9.385 1.00 83.94 277 LEU A O 1
ATOM 2010 N N . LEU A 1 278 ? 13.929 -3.631 -10.180 1.00 82.50 278 LEU A N 1
ATOM 2011 C CA . LEU A 1 278 ? 14.586 -4.918 -9.879 1.00 82.50 278 LEU A CA 1
ATOM 2012 C C . LEU A 1 278 ? 15.078 -5.651 -11.127 1.00 82.50 278 LEU A C 1
ATOM 2014 O O . LEU A 1 278 ? 15.794 -6.643 -11.016 1.00 82.50 278 LEU A O 1
ATOM 2018 N N . GLN A 1 279 ? 14.712 -5.154 -12.303 1.00 86.38 279 GLN A N 1
ATOM 2019 C CA . GLN A 1 279 ? 15.116 -5.702 -13.583 1.00 86.38 279 GLN A CA 1
ATOM 2020 C C . GLN A 1 279 ? 15.454 -4.559 -14.536 1.00 86.38 279 GLN A C 1
ATOM 2022 O O . GLN A 1 279 ? 14.819 -3.501 -14.498 1.00 86.38 279 GLN A O 1
ATOM 2027 N N . ASP A 1 280 ? 16.448 -4.785 -15.390 1.00 88.38 280 ASP A N 1
ATOM 2028 C CA . ASP A 1 280 ? 16.773 -3.860 -16.467 1.00 88.38 280 ASP A CA 1
ATOM 2029 C C . ASP A 1 280 ? 15.579 -3.729 -17.423 1.00 88.38 280 ASP A C 1
ATOM 2031 O O . ASP A 1 280 ? 14.926 -4.715 -17.781 1.00 88.38 280 ASP A O 1
ATOM 2035 N N . LEU A 1 281 ? 15.309 -2.503 -17.864 1.00 89.38 281 LEU A N 1
ATOM 2036 C CA . LEU A 1 281 ? 14.259 -2.214 -18.834 1.00 89.38 281 LEU A CA 1
ATOM 2037 C C . LEU A 1 281 ? 14.880 -1.764 -20.142 1.00 89.38 281 LEU A C 1
ATOM 2039 O O . LEU A 1 281 ? 15.681 -0.832 -20.171 1.00 89.38 281 LEU A O 1
ATOM 2043 N N . ALA A 1 282 ? 14.459 -2.379 -21.240 1.00 89.50 282 ALA A N 1
ATOM 2044 C CA . ALA A 1 282 ? 14.810 -1.904 -22.566 1.00 89.50 282 ALA A CA 1
ATOM 2045 C C . ALA A 1 282 ? 13.965 -0.681 -22.955 1.00 89.50 282 ALA A C 1
ATOM 2047 O O . ALA A 1 282 ? 12.880 -0.440 -22.413 1.00 89.50 282 ALA A O 1
ATOM 2048 N N . ASP A 1 283 ? 14.447 0.056 -23.948 1.00 90.06 283 ASP A N 1
ATOM 2049 C CA . ASP A 1 283 ? 13.646 1.064 -24.635 1.00 90.06 283 ASP A CA 1
ATOM 2050 C C . ASP A 1 283 ? 12.376 0.440 -25.239 1.00 90.06 283 ASP A C 1
ATOM 2052 O O . ASP A 1 283 ? 12.376 -0.731 -25.630 1.00 90.06 283 ASP A O 1
ATOM 2056 N N . ASN A 1 284 ? 11.288 1.206 -25.302 1.00 89.19 284 ASN A N 1
ATOM 2057 C CA . ASN A 1 284 ? 9.960 0.760 -25.736 1.00 89.19 284 ASN A CA 1
ATOM 2058 C C . ASN A 1 284 ? 9.346 -0.392 -24.922 1.00 89.19 284 ASN A C 1
ATOM 2060 O O . ASN A 1 284 ? 8.381 -1.020 -25.365 1.00 89.19 284 ASN A O 1
ATOM 2064 N N . THR A 1 285 ? 9.850 -0.675 -23.717 1.00 90.88 285 THR A N 1
ATOM 2065 C CA . THR A 1 285 ? 9.171 -1.617 -22.818 1.00 90.88 285 THR A CA 1
ATOM 2066 C C . THR A 1 285 ? 7.815 -1.042 -22.414 1.00 90.88 285 THR A C 1
ATOM 2068 O O . THR A 1 285 ? 7.738 0.078 -21.907 1.00 90.88 285 THR A O 1
ATOM 2071 N N . ALA A 1 286 ? 6.735 -1.797 -22.626 1.00 89.81 286 ALA A N 1
ATOM 2072 C CA . ALA A 1 286 ? 5.398 -1.310 -22.315 1.00 89.81 286 ALA A CA 1
ATOM 2073 C C . ALA A 1 286 ? 5.123 -1.298 -20.807 1.00 89.81 286 ALA A C 1
ATOM 2075 O O . ALA A 1 286 ? 5.389 -2.281 -20.103 1.00 89.81 286 ALA A O 1
ATOM 2076 N N . VAL A 1 287 ? 4.549 -0.188 -20.344 1.00 89.25 287 VAL A N 1
ATOM 2077 C CA . VAL A 1 287 ? 4.144 0.059 -18.959 1.00 89.25 287 VAL A CA 1
ATOM 2078 C C . VAL A 1 287 ? 2.653 -0.226 -18.818 1.00 89.25 287 VAL A C 1
ATOM 2080 O O . VAL A 1 287 ? 1.823 0.360 -19.513 1.00 89.25 287 VAL A O 1
ATOM 2083 N N . THR A 1 288 ? 2.302 -1.116 -17.892 1.00 87.88 288 THR A N 1
ATOM 2084 C CA . THR A 1 288 ? 0.916 -1.520 -17.638 1.00 87.88 288 THR A CA 1
ATOM 2085 C C . THR A 1 288 ? 0.483 -1.111 -16.238 1.00 87.88 288 THR A C 1
ATOM 2087 O O . THR A 1 288 ? 1.111 -1.475 -15.242 1.00 87.88 288 THR A O 1
ATOM 2090 N N . LEU A 1 289 ? -0.626 -0.376 -16.165 1.00 86.50 289 LEU A N 1
ATOM 2091 C CA . LEU A 1 289 ? -1.289 -0.020 -14.917 1.00 86.50 289 LEU A CA 1
ATOM 2092 C C . LEU A 1 289 ? -2.126 -1.205 -14.413 1.00 86.50 289 LEU A C 1
ATOM 2094 O O . LEU A 1 289 ? -2.948 -1.747 -15.148 1.00 86.50 289 LEU A O 1
ATOM 2098 N N . VAL A 1 290 ? -1.942 -1.597 -13.151 1.00 79.75 290 VAL A N 1
ATOM 2099 C CA . VAL A 1 290 ? -2.552 -2.822 -12.597 1.00 79.75 290 VAL A CA 1
ATOM 2100 C C . VAL A 1 290 ? -4.057 -2.651 -12.300 1.00 79.75 290 VAL A C 1
ATOM 2102 O O . VAL A 1 290 ? -4.794 -3.634 -12.276 1.00 79.75 290 VAL A O 1
ATOM 2105 N N . GLY A 1 291 ? -4.557 -1.416 -12.166 1.00 77.62 291 GLY A N 1
ATOM 2106 C CA . GLY A 1 291 ? -5.987 -1.105 -11.993 1.00 77.62 291 GLY A CA 1
ATOM 2107 C C . GLY A 1 291 ? -6.405 -0.870 -10.535 1.00 77.62 291 GLY A C 1
ATOM 2108 O O . GLY A 1 291 ? -5.564 -0.660 -9.669 1.00 77.62 291 GLY A O 1
ATOM 2109 N N . HIS A 1 292 ? -7.713 -0.842 -10.247 1.00 76.88 292 HIS A N 1
ATOM 2110 C CA . HIS A 1 292 ? -8.242 -0.494 -8.915 1.00 76.88 292 HIS A CA 1
ATOM 2111 C C . HIS A 1 292 ? -7.948 -1.558 -7.844 1.00 76.88 292 HIS A C 1
ATOM 2113 O O . HIS A 1 292 ? -8.126 -2.756 -8.077 1.00 76.88 292 HIS A O 1
ATOM 2119 N N . TYR A 1 293 ? -7.591 -1.137 -6.627 1.00 74.94 293 TYR A N 1
ATOM 2120 C CA . TYR A 1 293 ? -7.241 -2.070 -5.550 1.00 74.94 293 TYR A CA 1
ATOM 2121 C C . TYR A 1 293 ? -7.574 -1.541 -4.145 1.00 74.94 293 TYR A C 1
ATOM 2123 O O . TYR A 1 293 ? -7.799 -0.348 -3.932 1.00 74.94 293 TYR A O 1
ATOM 2131 N N . GLY A 1 294 ? -7.643 -2.449 -3.167 1.00 65.50 294 GLY A N 1
ATOM 2132 C CA . GLY A 1 294 ? -7.726 -2.121 -1.741 1.00 65.50 294 GLY A CA 1
ATOM 2133 C C . GLY A 1 294 ? -6.366 -2.319 -1.081 1.00 65.50 294 GLY A C 1
ATOM 2134 O O . GLY A 1 294 ? -5.788 -3.396 -1.199 1.00 65.50 294 GLY A O 1
ATOM 2135 N N . CYS A 1 295 ? -5.848 -1.300 -0.399 1.00 63.00 295 CYS A N 1
ATOM 2136 C CA . CYS A 1 295 ? -4.508 -1.365 0.170 1.00 63.00 295 CYS A CA 1
ATOM 2137 C C . CYS A 1 295 ? -4.476 -2.103 1.517 1.00 63.00 295 CYS A C 1
ATOM 2139 O O . CYS A 1 295 ? -4.760 -1.516 2.564 1.00 63.00 295 CYS A O 1
ATOM 2141 N N . SER A 1 296 ? -4.046 -3.362 1.493 1.00 65.94 296 SER A N 1
ATOM 2142 C CA . SER A 1 296 ? -3.542 -4.046 2.691 1.00 65.94 296 SER A CA 1
ATOM 2143 C C . SER A 1 296 ? -2.050 -3.755 2.837 1.00 65.94 296 SER A C 1
ATOM 2145 O O . SER A 1 296 ? -1.344 -3.694 1.831 1.00 65.94 296 SER A O 1
ATOM 2147 N N . ARG A 1 297 ? -1.569 -3.533 4.062 1.00 65.81 297 ARG A N 1
ATOM 2148 C CA . ARG A 1 297 ? -0.174 -3.135 4.304 1.00 65.81 297 ARG A CA 1
ATOM 2149 C C . ARG A 1 297 ? 0.560 -4.206 5.087 1.00 65.81 297 ARG A C 1
ATOM 2151 O O . ARG A 1 297 ? 0.035 -4.720 6.072 1.00 65.81 297 ARG A O 1
ATOM 2158 N N . ILE A 1 298 ? 1.795 -4.448 4.677 1.00 55.69 298 ILE A N 1
ATOM 2159 C CA . ILE A 1 298 ? 2.787 -5.218 5.420 1.00 55.69 298 ILE A CA 1
ATOM 2160 C C . ILE A 1 298 ? 3.886 -4.268 5.903 1.00 55.69 298 ILE A C 1
ATOM 2162 O O . ILE A 1 298 ? 4.210 -3.306 5.197 1.00 55.69 298 ILE A O 1
ATOM 2166 N N . ASN A 1 299 ? 4.379 -4.468 7.123 1.00 52.34 299 ASN A N 1
ATOM 2167 C CA . ASN A 1 299 ? 5.419 -3.644 7.739 1.00 52.34 299 ASN A CA 1
ATOM 2168 C C . ASN A 1 299 ? 6.334 -4.467 8.639 1.00 52.34 299 ASN A C 1
ATOM 2170 O O . ASN A 1 299 ? 5.851 -5.485 9.181 1.00 52.34 299 ASN A O 1
#